Protein AF-A0A6H5LCC1-F1 (afdb_monomer)

Structure (mmCIF, N/CA/C/O backbone):
data_AF-A0A6H5LCC1-F1
#
_entry.id   AF-A0A6H5LCC1-F1
#
loop_
_atom_site.group_PDB
_atom_site.id
_atom_site.type_symbol
_atom_site.label_atom_id
_atom_site.label_alt_id
_atom_site.label_comp_id
_atom_site.label_asym_id
_atom_site.label_entity_id
_atom_site.label_seq_id
_atom_site.pdbx_PDB_ins_code
_atom_site.Cartn_x
_atom_site.Cartn_y
_atom_site.Cartn_z
_atom_site.occupancy
_atom_s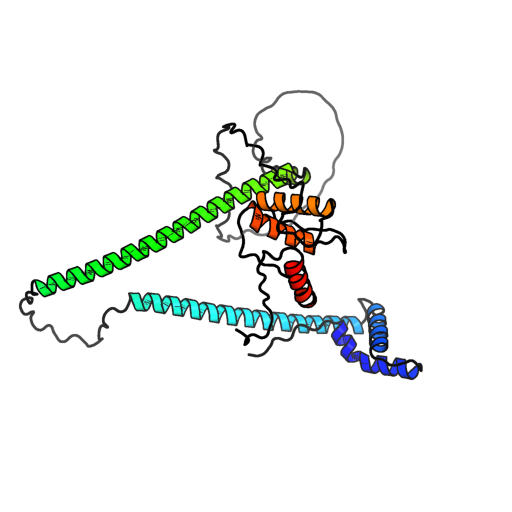ite.B_iso_or_equiv
_atom_site.auth_seq_id
_atom_site.auth_comp_id
_atom_site.auth_asym_id
_atom_site.auth_atom_id
_atom_site.pdbx_PDB_model_num
ATOM 1 N N . MET A 1 1 ? 16.052 -21.038 18.594 1.00 53.00 1 MET A N 1
ATOM 2 C CA . MET A 1 1 ? 16.291 -19.593 18.799 1.00 53.00 1 MET A CA 1
ATOM 3 C C . MET A 1 1 ? 15.289 -19.130 19.833 1.00 53.00 1 MET A C 1
ATOM 5 O O . MET A 1 1 ? 14.129 -19.493 19.691 1.00 53.00 1 MET A O 1
ATOM 9 N N . SER A 1 2 ? 15.725 -18.426 20.874 1.00 63.34 2 SER A N 1
ATOM 10 C CA . SER A 1 2 ? 14.824 -17.769 21.823 1.00 63.34 2 SER A CA 1
ATOM 11 C C . SER A 1 2 ? 14.068 -16.637 21.125 1.00 63.34 2 SER A C 1
ATOM 13 O O . SER A 1 2 ? 14.629 -15.931 20.288 1.00 63.34 2 SER A O 1
ATOM 15 N N . GLU A 1 3 ? 12.788 -16.495 21.452 1.00 79.56 3 GLU A N 1
ATOM 16 C CA . GLU A 1 3 ? 11.939 -15.403 20.983 1.00 79.56 3 GLU A CA 1
ATOM 17 C C . GLU A 1 3 ? 12.086 -14.220 21.948 1.00 79.56 3 GLU A C 1
ATOM 19 O O . GLU A 1 3 ? 11.904 -14.382 23.158 1.00 79.56 3 GLU A O 1
ATOM 24 N N . ILE A 1 4 ? 12.466 -13.049 21.426 1.00 84.94 4 ILE A N 1
ATOM 25 C CA . ILE A 1 4 ? 12.597 -11.825 22.227 1.00 84.94 4 ILE A CA 1
ATOM 26 C C . ILE A 1 4 ? 11.189 -11.375 22.614 1.00 84.94 4 ILE A C 1
ATOM 28 O O . ILE A 1 4 ? 10.334 -11.162 21.753 1.00 84.94 4 ILE A O 1
ATOM 32 N N . LYS A 1 5 ? 10.937 -11.237 23.916 1.00 88.00 5 LYS A N 1
ATOM 33 C CA . LYS A 1 5 ? 9.637 -10.785 24.424 1.00 88.00 5 LYS A CA 1
ATOM 34 C C . LYS A 1 5 ? 9.537 -9.271 24.270 1.00 88.00 5 LYS A C 1
ATOM 36 O O . LYS A 1 5 ? 10.445 -8.558 24.682 1.00 88.00 5 LYS A O 1
ATOM 41 N N . ALA A 1 6 ? 8.438 -8.792 23.691 1.00 89.06 6 ALA A N 1
ATOM 42 C CA . ALA A 1 6 ? 8.179 -7.362 23.554 1.00 89.06 6 ALA A CA 1
ATOM 43 C C . ALA A 1 6 ? 8.136 -6.665 24.927 1.00 89.06 6 ALA A C 1
ATOM 45 O O . ALA A 1 6 ? 7.650 -7.247 25.899 1.00 89.06 6 ALA A O 1
ATOM 46 N N . ALA A 1 7 ? 8.617 -5.421 24.984 1.00 91.06 7 ALA A N 1
ATOM 47 C CA . ALA A 1 7 ? 8.666 -4.638 26.216 1.00 91.06 7 ALA A CA 1
ATOM 48 C C . ALA A 1 7 ? 7.270 -4.388 26.818 1.00 91.06 7 ALA A C 1
ATOM 50 O O . ALA A 1 7 ? 6.314 -4.037 26.119 1.00 91.06 7 ALA A O 1
ATOM 51 N N . THR A 1 8 ? 7.175 -4.525 28.136 1.00 91.44 8 THR A N 1
ATOM 52 C CA . THR A 1 8 ? 5.939 -4.386 28.911 1.00 91.44 8 THR A CA 1
ATOM 53 C C . THR A 1 8 ? 5.671 -2.918 29.251 1.00 91.44 8 THR A C 1
ATOM 55 O O . THR A 1 8 ? 6.566 -2.196 29.686 1.00 91.44 8 THR A O 1
ATOM 58 N N . SER A 1 9 ? 4.429 -2.449 29.088 1.00 92.94 9 SER A N 1
ATOM 59 C CA . SER A 1 9 ? 4.056 -1.076 29.459 1.00 92.94 9 SER A CA 1
ATOM 60 C C . SER A 1 9 ? 3.777 -0.933 30.960 1.00 92.94 9 SER A C 1
ATOM 62 O O . SER A 1 9 ? 3.343 -1.882 31.614 1.00 92.94 9 SER A O 1
ATOM 64 N N . ALA A 1 10 ? 3.958 0.279 31.497 1.00 91.06 10 ALA A N 1
ATOM 65 C CA . ALA A 1 10 ? 3.740 0.592 32.914 1.00 91.06 10 ALA A CA 1
ATOM 66 C C . ALA A 1 10 ? 2.335 0.191 33.391 1.00 91.06 10 ALA A C 1
ATOM 68 O O . ALA A 1 10 ? 2.191 -0.522 34.381 1.00 91.06 10 ALA A O 1
ATOM 69 N N . TYR A 1 11 ? 1.305 0.534 32.609 1.00 91.62 11 TYR A N 1
ATOM 70 C CA . TYR A 1 11 ? -0.074 0.124 32.878 1.00 91.62 11 TYR A CA 1
ATOM 71 C C . TYR A 1 11 ? -0.257 -1.403 32.895 1.00 91.62 11 TYR A C 1
ATOM 73 O O . TYR A 1 11 ? -1.061 -1.911 33.668 1.00 91.62 11 TYR A O 1
ATOM 81 N N . HIS A 1 12 ? 0.482 -2.160 32.077 1.00 91.06 12 HIS A N 1
ATOM 82 C CA . HIS A 1 12 ? 0.374 -3.621 32.058 1.00 91.06 12 HIS A CA 1
ATOM 83 C C . HIS A 1 12 ? 1.060 -4.276 33.270 1.00 91.06 12 HIS A C 1
ATOM 85 O O . HIS A 1 12 ? 0.579 -5.292 33.771 1.00 91.06 12 HIS A O 1
ATOM 91 N N . LEU A 1 13 ? 2.129 -3.666 33.794 1.00 91.75 13 LEU A N 1
ATOM 92 C CA . LEU A 1 13 ? 2.731 -4.054 35.074 1.00 91.75 13 LEU A CA 1
ATOM 93 C C . LEU A 1 13 ? 1.798 -3.718 36.251 1.00 91.75 13 LEU A C 1
ATOM 95 O O . LEU A 1 13 ? 1.503 -4.600 37.056 1.00 91.75 13 LEU A O 1
ATOM 99 N N . TYR A 1 14 ? 1.261 -2.492 36.285 1.00 92.06 14 TYR A N 1
ATOM 100 C CA . TYR A 1 14 ? 0.263 -2.044 37.264 1.00 92.06 14 TYR A CA 1
ATOM 101 C C . TYR A 1 14 ? -0.962 -2.965 37.292 1.00 92.06 14 TYR A C 1
ATOM 103 O O . TYR A 1 14 ? -1.326 -3.481 38.344 1.00 92.06 14 TYR A O 1
ATOM 111 N N . MET A 1 15 ? -1.554 -3.239 36.122 1.00 92.19 15 MET A N 1
ATOM 112 C CA . MET A 1 15 ? -2.681 -4.159 35.953 1.00 92.19 15 MET A CA 1
ATOM 113 C C . MET A 1 15 ? -2.375 -5.522 36.576 1.00 92.19 15 MET A C 1
ATOM 115 O O . MET A 1 15 ? -3.167 -6.027 37.366 1.00 92.19 15 MET A O 1
ATOM 119 N N . LYS A 1 16 ? -1.214 -6.107 36.259 1.00 92.00 16 LYS A N 1
ATOM 120 C CA . LYS A 1 16 ? -0.825 -7.434 36.747 1.00 92.00 16 LYS A CA 1
ATOM 121 C C . LYS A 1 16 ? -0.659 -7.487 38.270 1.00 92.00 16 LYS A C 1
ATOM 123 O O . LYS A 1 16 ? -0.997 -8.507 38.863 1.00 92.00 16 LYS A O 1
ATOM 128 N N . GLU A 1 17 ? -0.146 -6.427 38.894 1.00 92.69 17 GLU A N 1
ATOM 129 C CA . GLU A 1 17 ? 0.024 -6.365 40.352 1.00 92.69 17 GLU A CA 1
ATOM 130 C C . GLU A 1 17 ? -1.307 -6.066 41.070 1.00 92.69 17 GLU A C 1
ATOM 132 O O . GLU A 1 17 ? -1.667 -6.746 42.029 1.00 92.69 17 GLU A O 1
ATOM 137 N N . LYS A 1 18 ? -2.083 -5.097 40.568 1.00 91.31 18 LYS A N 1
ATOM 138 C CA . LYS A 1 18 ? -3.290 -4.575 41.230 1.00 91.31 18 LYS A CA 1
ATOM 139 C C . LYS A 1 18 ? -4.591 -5.312 40.897 1.00 91.31 18 LYS A C 1
ATOM 141 O O . LYS A 1 18 ? -5.579 -5.107 41.596 1.00 91.31 18 LYS A O 1
ATOM 146 N N . HIS A 1 19 ? -4.635 -6.195 39.895 1.00 90.88 19 HIS A N 1
ATOM 147 C CA . HIS A 1 19 ? -5.868 -6.906 39.506 1.00 90.88 19 HIS A CA 1
ATOM 148 C C . HIS A 1 19 ? -6.519 -7.685 40.660 1.00 90.88 19 HIS A C 1
ATOM 150 O O . HIS A 1 19 ? -7.742 -7.676 40.785 1.00 90.88 19 HIS A O 1
ATOM 156 N N . ALA A 1 20 ? -5.739 -8.350 41.520 1.00 90.50 20 ALA A N 1
ATOM 157 C CA . ALA A 1 20 ? -6.289 -9.086 42.664 1.00 90.50 20 ALA A CA 1
ATOM 158 C C . ALA A 1 20 ? -6.903 -8.148 43.725 1.00 90.50 20 ALA A C 1
ATOM 160 O O . ALA A 1 20 ? -8.009 -8.396 44.202 1.00 90.50 20 ALA A O 1
ATOM 161 N N . GLU A 1 21 ? -6.215 -7.045 44.034 1.00 91.69 21 GLU A N 1
ATOM 162 C CA . GLU A 1 21 ? -6.662 -5.997 44.963 1.00 91.69 21 GLU A CA 1
ATOM 163 C C . GLU A 1 21 ? -7.949 -5.319 44.464 1.00 91.69 21 GLU A C 1
ATOM 165 O O . GLU A 1 21 ? -8.929 -5.197 45.200 1.00 91.69 21 GLU A O 1
ATOM 170 N N . VAL A 1 22 ? -7.978 -4.933 43.184 1.00 89.31 22 VAL A N 1
ATOM 171 C CA . VAL A 1 22 ? -9.146 -4.309 42.552 1.00 89.31 22 VAL A CA 1
ATOM 172 C C . VAL A 1 22 ? -10.327 -5.272 42.482 1.00 89.31 22 VAL A C 1
ATOM 174 O O . VAL A 1 22 ? -11.448 -4.871 42.794 1.00 89.31 22 VAL A O 1
ATOM 177 N N . LYS A 1 23 ? -10.096 -6.546 42.142 1.00 90.12 23 LYS A N 1
ATOM 178 C CA . LYS A 1 23 ? -11.165 -7.547 42.114 1.00 90.12 23 LYS A CA 1
ATOM 179 C C . LYS A 1 23 ? -11.821 -7.703 43.493 1.00 90.12 23 LYS A C 1
ATOM 181 O O . LYS A 1 23 ? -13.034 -7.538 43.597 1.00 90.12 23 LYS A O 1
ATOM 186 N N . ALA A 1 24 ? -11.031 -7.917 44.547 1.00 90.44 24 ALA A N 1
ATOM 187 C CA . ALA A 1 24 ? -11.550 -8.016 45.914 1.00 90.44 24 ALA A CA 1
ATOM 188 C C . ALA A 1 24 ? -12.270 -6.725 46.361 1.00 90.44 24 ALA A C 1
ATOM 190 O O . ALA A 1 24 ? -13.286 -6.779 47.053 1.00 90.44 24 ALA A O 1
ATOM 191 N N . SER A 1 25 ? -11.788 -5.557 45.917 1.00 89.69 25 SER A N 1
ATOM 192 C CA . SER A 1 25 ? -12.411 -4.251 46.174 1.00 89.69 25 SER A CA 1
ATOM 193 C C . SER A 1 25 ? -13.795 -4.086 45.523 1.00 89.69 25 SER A C 1
ATOM 195 O O . SER A 1 25 ? -14.622 -3.360 46.070 1.00 89.69 25 SER A O 1
ATOM 197 N N . LEU A 1 26 ? -14.068 -4.749 44.393 1.00 87.31 26 LEU A N 1
ATOM 198 C CA . LEU A 1 26 ? -15.385 -4.763 43.738 1.00 87.31 26 LEU A CA 1
ATOM 199 C C . LEU A 1 26 ? -16.321 -5.816 44.354 1.00 87.31 26 LEU A C 1
ATOM 201 O O . LEU A 1 26 ? -17.488 -5.517 44.612 1.00 87.31 26 LEU A O 1
ATOM 205 N N . GLU A 1 27 ? -15.804 -7.008 44.675 1.00 88.25 27 GLU A N 1
ATOM 206 C CA . GLU A 1 27 ? -16.561 -8.063 45.372 1.00 88.25 27 GLU A CA 1
ATOM 207 C C . GLU A 1 27 ? -17.061 -7.569 46.744 1.00 88.25 27 GLU A C 1
ATOM 209 O O . GLU A 1 27 ? -18.239 -7.719 47.069 1.00 88.25 27 GLU A O 1
ATOM 214 N N . ALA A 1 28 ? -16.215 -6.866 47.507 1.00 87.75 28 ALA A N 1
ATOM 215 C CA . ALA A 1 28 ? -16.581 -6.264 48.794 1.00 87.75 28 ALA A CA 1
ATOM 216 C C . ALA A 1 28 ? -17.616 -5.119 48.696 1.00 87.75 28 ALA A C 1
ATOM 218 O O . ALA A 1 28 ? -18.272 -4.804 49.687 1.00 87.75 28 ALA A O 1
ATOM 219 N N . LYS A 1 29 ? -17.791 -4.505 47.515 1.00 86.56 29 LYS A N 1
ATOM 220 C CA . LYS A 1 29 ? -18.842 -3.505 47.236 1.00 86.56 29 LYS A CA 1
ATOM 221 C C . LYS A 1 29 ? -20.168 -4.142 46.788 1.00 86.56 29 LYS A C 1
ATOM 223 O O . LYS A 1 29 ? -21.110 -3.415 46.485 1.00 86.56 29 LYS A O 1
ATOM 228 N N . GLY A 1 30 ? -20.249 -5.475 46.702 1.00 80.00 30 GLY A N 1
ATOM 229 C CA . GLY A 1 30 ? -21.421 -6.188 46.182 1.00 80.00 30 GLY A CA 1
ATOM 230 C C . GLY A 1 30 ? -21.630 -6.023 44.671 1.00 80.00 30 GLY A C 1
ATOM 231 O O . GLY A 1 30 ? -22.741 -6.221 44.184 1.00 80.00 30 GLY A O 1
ATOM 232 N N . GLN A 1 31 ? -20.589 -5.633 43.929 1.00 78.50 31 GLN A N 1
ATOM 233 C CA . GLN A 1 31 ? -20.646 -5.433 42.480 1.00 78.50 31 GLN A CA 1
ATOM 234 C C . GLN A 1 31 ? -20.219 -6.700 41.724 1.00 78.50 31 GLN A C 1
ATOM 236 O O . GLN A 1 31 ? -19.496 -7.550 42.246 1.00 78.50 31 GLN A O 1
ATOM 241 N N . THR A 1 32 ? -20.648 -6.828 40.466 1.00 71.44 32 THR A N 1
ATOM 242 C CA . THR A 1 32 ? -20.230 -7.920 39.580 1.00 71.44 32 THR A CA 1
ATOM 243 C C . THR A 1 32 ? -18.743 -7.814 39.264 1.00 71.44 32 THR A C 1
ATOM 245 O O . THR A 1 32 ? -18.323 -6.981 38.469 1.00 71.44 32 THR A O 1
ATOM 248 N N . ALA A 1 33 ? -17.936 -8.693 39.853 1.00 74.62 33 ALA A N 1
ATOM 249 C CA . ALA A 1 33 ? -16.496 -8.759 39.615 1.00 74.62 33 ALA A CA 1
ATOM 250 C C . ALA A 1 33 ? -16.136 -9.490 38.304 1.00 74.62 33 ALA A C 1
ATOM 252 O O . ALA A 1 33 ? -15.262 -10.362 38.281 1.00 74.62 33 ALA A O 1
ATOM 253 N N . ASP A 1 34 ? -16.834 -9.143 37.217 1.00 84.50 34 ASP A N 1
ATOM 254 C CA . ASP A 1 34 ? -16.473 -9.576 35.869 1.00 84.50 34 ASP A CA 1
ATOM 255 C C . ASP A 1 34 ? -15.154 -8.926 35.425 1.00 84.50 34 ASP A C 1
ATOM 257 O O . ASP A 1 34 ? -14.793 -7.822 35.844 1.00 84.50 34 ASP A O 1
ATOM 261 N N . PHE A 1 35 ? -14.438 -9.606 34.531 1.00 82.00 35 PHE A N 1
ATOM 262 C CA . PHE A 1 35 ? -13.177 -9.127 33.979 1.00 82.00 35 PHE A CA 1
ATOM 263 C C . PHE A 1 35 ? -13.314 -7.749 33.307 1.00 82.00 35 PHE A C 1
ATOM 265 O O . PHE A 1 35 ? -12.417 -6.916 33.443 1.00 82.00 35 PHE A O 1
ATOM 272 N N . GLY A 1 36 ? -14.440 -7.467 32.638 1.00 85.19 36 GLY A N 1
ATOM 273 C CA . GLY A 1 36 ? -14.699 -6.164 32.025 1.00 85.19 36 GLY A CA 1
ATOM 274 C C . GLY A 1 36 ? -14.772 -5.014 33.035 1.00 85.19 36 GLY A C 1
ATOM 275 O O . GLY A 1 36 ? -14.293 -3.917 32.747 1.00 85.19 36 GLY A O 1
ATOM 276 N N . ASP A 1 37 ? -15.304 -5.264 34.232 1.00 86.00 37 ASP A N 1
ATOM 277 C CA . ASP A 1 37 ? -15.472 -4.246 35.273 1.00 86.00 37 ASP A CA 1
ATOM 278 C C . ASP A 1 37 ? -14.199 -4.058 36.107 1.00 86.00 37 ASP A C 1
ATOM 280 O O . ASP A 1 37 ? -13.788 -2.919 36.339 1.00 86.00 37 ASP A O 1
ATOM 284 N N . VAL A 1 38 ? -13.487 -5.147 36.431 1.00 89.12 38 VAL A N 1
ATOM 285 C CA . VAL A 1 38 ? -12.141 -5.092 37.040 1.00 89.12 38 VAL A CA 1
ATOM 286 C C . VAL A 1 38 ? -11.179 -4.278 36.165 1.00 89.12 38 VAL A C 1
ATOM 288 O O . VAL A 1 38 ? -10.456 -3.415 36.664 1.00 89.12 38 VAL A O 1
ATOM 291 N N . MET A 1 39 ? -11.200 -4.495 34.846 1.00 88.31 39 MET A N 1
ATOM 292 C CA . MET A 1 39 ? -10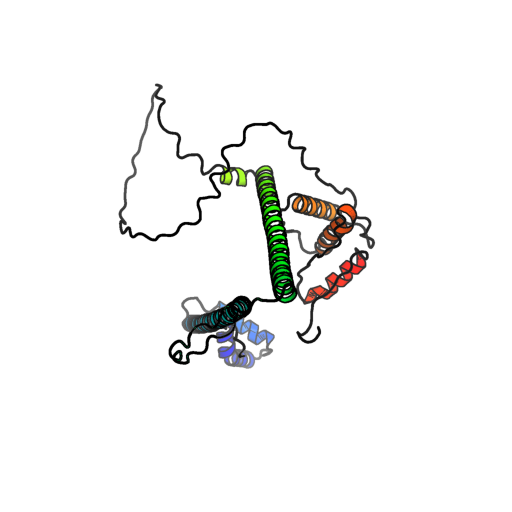.366 -3.755 33.890 1.00 88.31 39 MET A CA 1
ATOM 293 C C . MET A 1 39 ? -10.764 -2.279 33.741 1.00 88.31 39 MET A C 1
ATOM 295 O O . MET A 1 39 ? -9.906 -1.436 33.466 1.00 88.31 39 MET A O 1
ATOM 299 N N . ARG A 1 40 ? -12.046 -1.948 33.937 1.00 90.06 40 ARG A N 1
ATOM 300 C CA . ARG A 1 40 ? -12.562 -0.570 33.900 1.00 90.06 40 ARG A CA 1
ATOM 301 C C . ARG A 1 40 ? -12.104 0.223 35.126 1.00 90.06 40 ARG A C 1
ATOM 303 O O . ARG A 1 40 ? -11.569 1.318 34.972 1.00 90.06 40 ARG A O 1
ATOM 310 N N . GLU A 1 41 ? -12.240 -0.370 36.310 1.00 89.81 41 GLU A N 1
ATOM 311 C CA . GLU A 1 41 ? -11.789 0.176 37.598 1.00 89.81 41 GLU A CA 1
ATOM 312 C C . GLU A 1 41 ? -10.257 0.355 37.623 1.00 89.81 41 GLU A C 1
ATOM 314 O O . GLU A 1 41 ? -9.771 1.436 37.956 1.00 89.81 41 GLU A O 1
ATOM 319 N N . LEU A 1 42 ? -9.482 -0.639 37.156 1.00 91.88 42 LEU A N 1
ATOM 320 C CA . LEU A 1 42 ? -8.024 -0.517 36.964 1.00 91.88 42 LEU A CA 1
ATOM 321 C C . LEU A 1 42 ? -7.643 0.655 36.042 1.00 91.88 42 LEU A C 1
ATOM 323 O O . LEU A 1 42 ? -6.672 1.363 36.311 1.00 91.88 42 LEU A O 1
ATOM 327 N N . SER A 1 43 ? -8.399 0.876 34.961 1.00 90.75 43 SER A N 1
ATOM 328 C CA . SER A 1 43 ? -8.151 1.985 34.033 1.00 90.75 43 SER A CA 1
ATOM 329 C C . SER A 1 43 ? -8.532 3.353 34.610 1.00 90.75 43 SER A C 1
ATOM 331 O O . SER A 1 43 ? -7.961 4.354 34.177 1.00 90.75 43 SER A O 1
ATOM 333 N N . SER A 1 44 ? -9.465 3.415 35.567 1.00 91.12 44 SER A N 1
ATOM 334 C CA . SER A 1 44 ? -9.786 4.651 36.293 1.00 91.12 44 SER A CA 1
ATOM 335 C C . SER A 1 44 ? -8.672 4.993 37.280 1.00 91.12 44 SER A C 1
ATOM 337 O O . SER A 1 44 ? -8.025 6.029 37.134 1.00 91.12 44 SER A O 1
ATOM 339 N N . ARG A 1 45 ? -8.315 4.048 38.163 1.00 90.69 45 ARG A N 1
ATOM 340 C CA . ARG A 1 45 ? -7.242 4.228 39.155 1.00 90.69 45 ARG A CA 1
ATOM 341 C C . ARG A 1 45 ? -5.897 4.597 38.505 1.00 90.69 45 ARG A C 1
ATOM 343 O O . ARG A 1 45 ? -5.202 5.476 38.999 1.00 90.69 45 ARG A O 1
ATOM 350 N N . TRP A 1 46 ? -5.557 4.028 37.342 1.00 91.81 46 TRP A N 1
ATOM 351 C CA . TRP A 1 46 ? -4.349 4.416 36.586 1.00 91.81 46 TRP A CA 1
ATOM 352 C C . TRP A 1 46 ? -4.383 5.838 35.983 1.00 91.81 46 TRP A C 1
ATOM 354 O O . TRP A 1 46 ? -3.333 6.409 35.693 1.00 91.81 46 TRP A O 1
ATOM 364 N N . LYS A 1 47 ? -5.566 6.429 35.771 1.00 89.81 47 LYS A N 1
ATOM 365 C CA . LYS A 1 47 ? -5.711 7.834 35.337 1.00 89.81 47 LYS A CA 1
ATOM 366 C C . LYS A 1 47 ? -5.730 8.806 36.513 1.00 89.81 47 LYS A C 1
ATOM 368 O O . LYS A 1 47 ? -5.296 9.940 36.350 1.00 89.81 47 LYS A O 1
ATOM 373 N N . GLU A 1 48 ? -6.243 8.364 37.657 1.00 89.69 48 GLU A N 1
ATOM 374 C CA . GLU A 1 48 ? -6.272 9.117 38.916 1.00 89.69 48 GLU A CA 1
ATOM 375 C C . GLU A 1 48 ? -4.869 9.244 39.537 1.00 89.69 48 GLU A C 1
ATOM 377 O O . GLU A 1 48 ? -4.552 10.271 40.133 1.00 89.69 48 GLU A O 1
ATOM 382 N N . LEU A 1 49 ? -4.004 8.244 39.327 1.00 87.25 49 LEU A N 1
ATOM 383 C CA . LEU A 1 49 ? -2.573 8.300 39.636 1.00 87.25 49 LEU A CA 1
ATOM 384 C C . LEU A 1 49 ? -1.866 9.404 38.821 1.00 87.25 49 LEU A C 1
ATOM 386 O O . LEU A 1 49 ? -1.615 9.254 37.619 1.00 87.25 49 LEU A O 1
ATOM 390 N N . GLY A 1 50 ? -1.521 10.511 39.487 1.00 80.69 50 GLY A N 1
ATOM 391 C CA . GLY A 1 50 ? -0.772 11.634 38.910 1.00 80.69 50 GLY A CA 1
ATOM 392 C C . GLY A 1 50 ? 0.675 11.281 38.542 1.00 80.69 50 GLY A C 1
ATOM 393 O O . GLY A 1 50 ? 1.194 10.252 38.967 1.00 80.69 50 GLY A O 1
ATOM 394 N N . SER A 1 51 ? 1.342 12.139 37.759 1.00 75.75 51 SER A N 1
ATOM 395 C CA . SER A 1 51 ? 2.744 11.952 37.322 1.00 75.75 51 SER A CA 1
ATOM 396 C C . SER A 1 51 ? 3.720 11.729 38.476 1.00 75.75 51 SER A C 1
ATOM 398 O O . SER A 1 51 ? 4.675 10.969 38.339 1.00 75.75 51 SER A O 1
ATOM 400 N N . ASP A 1 52 ? 3.445 12.376 39.605 1.00 80.00 52 ASP A N 1
ATOM 401 C CA . ASP A 1 52 ? 4.348 12.473 40.748 1.00 80.00 52 ASP A CA 1
ATOM 402 C C . ASP A 1 52 ? 4.014 11.417 41.824 1.00 80.00 52 ASP A C 1
ATOM 404 O O . ASP A 1 52 ? 4.614 11.401 42.899 1.00 80.00 52 ASP A O 1
ATOM 408 N N . ASP A 1 53 ? 3.043 10.535 41.552 1.00 88.81 53 ASP A N 1
ATOM 409 C CA . ASP A 1 53 ? 2.614 9.484 42.472 1.00 88.81 53 ASP A CA 1
ATOM 410 C C . ASP A 1 53 ? 3.634 8.334 42.534 1.00 88.81 53 ASP A C 1
ATOM 412 O O . ASP A 1 53 ? 4.096 7.820 41.511 1.00 88.81 53 ASP A O 1
ATOM 416 N N . ALA A 1 54 ? 3.963 7.891 43.749 1.00 86.94 54 ALA A N 1
ATOM 417 C CA . ALA A 1 54 ? 4.963 6.858 43.996 1.00 86.94 54 ALA A CA 1
ATOM 418 C C . ALA A 1 54 ? 4.639 5.506 43.330 1.00 86.94 54 ALA A C 1
ATOM 420 O O . ALA A 1 54 ? 5.555 4.846 42.827 1.00 86.94 54 ALA A O 1
ATOM 421 N N . ASP A 1 55 ? 3.365 5.098 43.279 1.00 85.00 55 ASP A N 1
ATOM 422 C CA . ASP A 1 55 ? 2.960 3.855 42.611 1.00 85.00 55 ASP A CA 1
ATOM 423 C C . ASP A 1 55 ? 3.143 4.010 41.092 1.00 85.00 55 ASP A C 1
ATOM 425 O O . ASP A 1 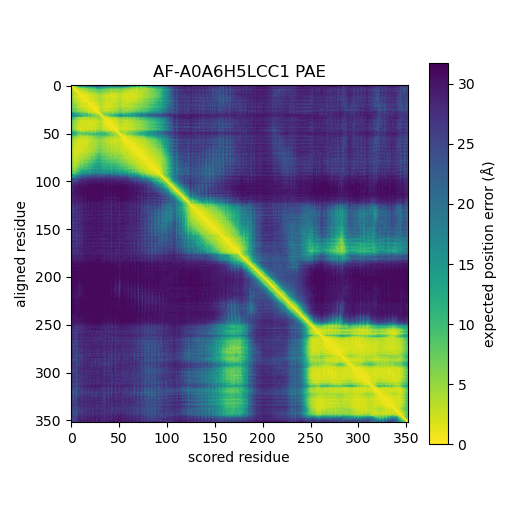55 ? 3.686 3.124 40.426 1.00 85.00 55 ASP A O 1
ATOM 429 N N . ARG A 1 56 ? 2.795 5.175 40.530 1.00 88.00 56 ARG A N 1
ATOM 430 C CA . ARG A 1 56 ? 2.982 5.452 39.099 1.00 88.00 56 ARG A CA 1
ATOM 431 C C . ARG A 1 56 ? 4.457 5.470 38.700 1.00 88.00 56 ARG A C 1
ATOM 433 O O . ARG A 1 56 ? 4.835 4.773 37.756 1.00 88.00 56 ARG A O 1
ATOM 440 N N . VAL A 1 57 ? 5.289 6.209 39.436 1.00 91.62 57 VAL A N 1
ATOM 441 C CA . VAL A 1 57 ? 6.739 6.318 39.196 1.00 91.62 57 VAL A CA 1
ATOM 442 C C . VAL A 1 57 ? 7.412 4.943 39.273 1.00 91.62 57 VAL A C 1
ATOM 444 O O . VAL A 1 57 ? 8.238 4.618 38.417 1.00 91.62 57 VAL A O 1
ATOM 447 N N . LYS A 1 58 ? 7.009 4.083 40.221 1.00 93.25 58 LYS A N 1
ATOM 448 C CA . LYS A 1 58 ? 7.452 2.679 40.300 1.00 93.25 58 LYS A CA 1
ATOM 449 C C . LYS A 1 58 ? 7.170 1.919 38.996 1.00 93.25 58 LYS A C 1
ATOM 451 O O . LYS A 1 58 ? 8.085 1.313 38.436 1.00 93.25 58 LYS A O 1
ATOM 456 N N . PHE A 1 59 ? 5.933 1.936 38.493 1.00 92.62 59 PHE A N 1
ATOM 457 C CA . PHE A 1 59 ? 5.581 1.176 37.284 1.00 92.62 59 PHE A CA 1
ATOM 458 C C . PHE A 1 59 ? 6.144 1.786 35.993 1.00 92.62 59 PHE A C 1
ATOM 460 O O . PHE A 1 59 ? 6.482 1.041 35.071 1.00 92.62 59 PHE A O 1
ATOM 467 N N . GLU A 1 60 ? 6.296 3.111 35.914 1.00 91.31 60 GLU A N 1
ATOM 468 C CA . GLU A 1 60 ? 6.958 3.772 34.783 1.00 91.31 60 GLU A CA 1
ATOM 469 C C . GLU A 1 60 ? 8.472 3.492 34.754 1.00 91.31 60 GLU A C 1
ATOM 471 O O . GLU A 1 60 ? 9.009 3.238 33.671 1.00 91.31 60 GLU A O 1
ATOM 476 N N . SER A 1 61 ? 9.128 3.405 35.921 1.00 93.12 61 SER A N 1
ATOM 477 C CA . SER A 1 61 ? 10.525 2.964 36.065 1.00 93.12 61 SER A CA 1
ATOM 478 C C . SER A 1 61 ? 10.724 1.510 35.617 1.00 93.12 61 SER A C 1
ATOM 480 O O . SER A 1 61 ? 11.512 1.245 34.709 1.00 93.12 61 SER A O 1
ATOM 482 N N . LEU A 1 62 ? 9.932 0.565 36.143 1.00 91.94 62 LEU A N 1
ATOM 483 C CA . LEU A 1 62 ? 10.002 -0.852 35.744 1.00 91.94 62 LEU A CA 1
ATOM 484 C C . LEU A 1 62 ? 9.744 -1.048 34.237 1.00 91.94 62 LEU A C 1
ATOM 486 O O . LEU A 1 62 ? 10.378 -1.878 33.585 1.00 91.94 62 LEU A O 1
ATOM 490 N N . ALA A 1 63 ? 8.849 -0.250 33.646 1.00 92.75 63 ALA A N 1
ATOM 491 C CA . ALA A 1 63 ? 8.615 -0.258 32.203 1.00 92.75 63 ALA A CA 1
ATOM 492 C C . ALA A 1 63 ? 9.741 0.410 31.394 1.00 92.75 63 ALA A C 1
ATOM 494 O O . ALA A 1 63 ? 9.835 0.185 30.187 1.00 92.75 63 ALA A O 1
ATOM 495 N N . ALA A 1 64 ? 10.572 1.267 31.993 1.00 92.06 64 ALA A N 1
ATOM 496 C CA . ALA A 1 64 ? 11.792 1.784 31.371 1.00 92.06 64 ALA A CA 1
ATOM 497 C C . ALA A 1 64 ? 12.922 0.740 31.414 1.00 92.06 64 ALA A C 1
ATOM 499 O O . ALA A 1 64 ? 13.595 0.537 30.405 1.00 92.06 64 ALA A O 1
ATOM 500 N N . GLU A 1 65 ? 13.067 0.005 32.522 1.00 92.75 65 GLU A N 1
ATOM 501 C CA . GLU A 1 65 ? 14.001 -1.124 32.634 1.00 92.75 65 GLU A CA 1
ATOM 502 C C . GLU A 1 65 ? 13.685 -2.240 31.623 1.00 92.75 65 GLU A C 1
ATOM 504 O O . GLU A 1 65 ? 14.584 -2.716 30.926 1.00 92.75 65 GLU A O 1
ATOM 509 N N . ASP A 1 66 ? 12.409 -2.621 31.475 1.00 90.94 66 ASP A N 1
ATOM 510 C CA . ASP A 1 66 ? 11.999 -3.666 30.525 1.00 90.94 66 ASP A CA 1
ATOM 511 C C . ASP A 1 66 ? 12.166 -3.223 29.054 1.00 90.94 66 ASP A C 1
ATOM 513 O O . ASP A 1 66 ? 12.525 -4.037 28.199 1.00 90.94 66 ASP A O 1
ATOM 517 N N . ARG A 1 67 ? 12.015 -1.919 28.763 1.00 91.38 67 ARG A N 1
ATOM 518 C CA . ARG A 1 67 ? 12.377 -1.319 27.461 1.00 91.38 67 ARG A CA 1
ATOM 519 C C . ARG A 1 67 ? 13.884 -1.364 27.210 1.00 91.38 67 ARG A C 1
ATOM 521 O O . ARG A 1 67 ? 14.297 -1.870 26.173 1.00 91.38 67 ARG A O 1
ATOM 528 N N . ALA A 1 68 ? 14.706 -0.940 28.170 1.00 92.12 68 ALA A N 1
ATOM 529 C CA . ALA A 1 68 ? 16.166 -0.991 28.053 1.00 92.12 68 ALA A CA 1
ATOM 530 C C . ALA A 1 68 ? 16.700 -2.433 27.923 1.00 92.12 68 ALA A C 1
ATOM 532 O O . ALA A 1 68 ? 17.707 -2.675 27.252 1.00 92.12 68 ALA A O 1
ATOM 533 N N . ARG A 1 69 ? 16.016 -3.416 28.525 1.00 93.75 69 ARG A N 1
ATOM 534 C CA . ARG A 1 69 ? 16.253 -4.841 28.266 1.00 93.75 69 ARG A CA 1
ATOM 535 C C . ARG A 1 69 ? 15.898 -5.218 26.826 1.00 93.75 69 ARG A C 1
ATOM 537 O O . ARG A 1 69 ? 16.724 -5.841 26.166 1.00 93.75 69 ARG A O 1
ATOM 544 N N . PHE A 1 70 ? 14.716 -4.844 26.338 1.00 92.50 70 PHE A N 1
ATOM 545 C CA . PHE A 1 70 ? 14.258 -5.193 24.990 1.00 92.50 70 PHE A CA 1
ATOM 546 C C . PHE A 1 70 ? 15.167 -4.598 23.907 1.00 92.50 70 PHE A C 1
ATOM 548 O O . PHE A 1 70 ? 15.571 -5.302 22.986 1.00 92.50 70 PHE A O 1
ATOM 555 N N . GLU A 1 71 ? 15.561 -3.333 24.056 1.00 89.75 71 GLU A N 1
ATOM 556 C CA . GLU A 1 71 ? 16.501 -2.653 23.159 1.00 89.75 71 GLU A CA 1
ATOM 557 C C . GLU A 1 71 ? 17.871 -3.348 23.139 1.00 89.75 71 GLU A C 1
ATOM 559 O O . GLU A 1 71 ? 18.429 -3.575 22.065 1.00 89.75 71 GLU A O 1
ATOM 564 N N . ARG A 1 72 ? 18.388 -3.768 24.305 1.00 90.62 72 ARG A N 1
ATOM 565 C CA . ARG A 1 72 ? 19.644 -4.530 24.404 1.00 90.62 72 ARG A CA 1
ATOM 566 C C . ARG A 1 72 ? 19.537 -5.913 23.753 1.00 90.62 72 ARG A C 1
ATOM 568 O O . ARG A 1 72 ? 20.453 -6.311 23.037 1.00 90.62 72 ARG A O 1
ATOM 575 N N . GLU A 1 73 ? 18.446 -6.641 23.997 1.00 91.44 73 GLU A N 1
ATOM 576 C CA . GLU A 1 73 ? 18.199 -7.963 23.404 1.00 91.44 73 GLU A CA 1
ATOM 577 C C . GLU A 1 73 ? 18.026 -7.871 21.874 1.00 91.44 73 GLU A C 1
ATOM 579 O O . GLU A 1 73 ? 18.610 -8.682 21.153 1.00 91.44 73 GLU A O 1
ATOM 584 N N . SER A 1 74 ? 17.314 -6.854 21.362 1.00 87.06 74 SER A N 1
ATOM 585 C CA . SER A 1 74 ? 17.177 -6.609 19.917 1.00 87.06 74 SER A CA 1
ATOM 586 C C . SER A 1 74 ? 18.512 -6.236 19.283 1.00 87.06 74 SER A C 1
ATOM 588 O O . SER A 1 74 ? 18.947 -6.918 18.363 1.00 87.06 74 SER A O 1
ATOM 590 N N . ALA A 1 75 ? 19.221 -5.230 19.809 1.00 89.19 75 ALA A N 1
ATOM 591 C CA . ALA A 1 75 ? 20.484 -4.766 19.231 1.00 89.19 75 ALA A CA 1
ATOM 592 C C . ALA A 1 75 ? 21.558 -5.869 19.187 1.00 89.19 75 ALA A C 1
ATOM 594 O O . ALA A 1 75 ? 22.296 -5.980 18.206 1.00 89.19 75 ALA A O 1
ATOM 595 N N . ALA A 1 76 ? 21.618 -6.731 20.210 1.00 91.00 76 ALA A N 1
ATOM 596 C CA . ALA A 1 76 ? 22.482 -7.910 20.199 1.00 91.00 76 ALA A CA 1
ATOM 597 C C . ALA A 1 76 ? 22.079 -8.922 19.109 1.00 91.00 76 ALA A C 1
ATOM 599 O O . ALA A 1 76 ? 22.945 -9.521 18.469 1.00 91.00 76 ALA A O 1
ATOM 600 N N . LYS A 1 77 ? 20.775 -9.098 18.859 1.00 86.00 77 LYS A N 1
ATOM 601 C CA . LYS A 1 77 ? 20.270 -10.020 17.836 1.00 86.00 77 LYS A CA 1
ATOM 602 C C . LYS A 1 77 ? 20.416 -9.479 16.415 1.00 86.00 77 LYS A C 1
ATOM 604 O O . LYS A 1 77 ? 20.749 -10.244 15.511 1.00 86.00 77 LYS A O 1
ATOM 609 N N . ASP A 1 78 ? 20.238 -8.178 16.224 1.00 86.00 78 ASP A N 1
ATOM 610 C CA . ASP A 1 78 ? 20.494 -7.487 14.961 1.00 86.00 78 ASP A CA 1
ATOM 611 C C . ASP A 1 78 ? 21.989 -7.539 14.604 1.00 86.00 78 ASP A C 1
ATOM 613 O O . ASP A 1 78 ? 22.336 -7.787 13.447 1.00 86.00 78 ASP A O 1
ATOM 617 N N . LEU A 1 79 ? 22.880 -7.422 15.600 1.00 89.94 79 LEU A N 1
ATOM 618 C CA . LEU A 1 79 ? 24.319 -7.646 15.432 1.00 89.94 79 LEU A CA 1
ATOM 619 C C . LEU A 1 79 ? 24.632 -9.101 15.042 1.00 89.94 79 LEU A C 1
ATOM 621 O O . LEU A 1 79 ? 25.317 -9.315 14.045 1.00 89.94 79 LEU A O 1
ATOM 625 N N . GLU A 1 80 ? 24.084 -10.099 15.747 1.00 90.00 80 GLU A N 1
ATOM 626 C CA . GLU A 1 80 ? 24.249 -11.526 15.408 1.00 90.00 80 GLU A CA 1
ATOM 627 C C . GLU A 1 80 ? 23.790 -11.825 13.965 1.00 90.00 80 GLU A C 1
ATOM 629 O O . GLU A 1 80 ? 24.468 -12.524 13.208 1.00 90.00 80 GLU A O 1
ATOM 634 N N . VAL A 1 81 ? 22.658 -11.252 13.541 1.00 86.88 81 VAL A N 1
ATOM 635 C CA . VAL A 1 81 ? 22.140 -11.386 12.171 1.00 86.88 81 VAL A CA 1
ATOM 636 C C . VAL A 1 81 ? 23.039 -10.670 11.157 1.00 86.88 81 VAL A C 1
ATOM 638 O O . VAL A 1 81 ? 23.279 -11.213 10.074 1.00 86.88 81 VAL A O 1
ATOM 641 N N . ALA A 1 82 ? 23.565 -9.487 11.479 1.00 86.50 82 ALA A N 1
ATOM 642 C CA . ALA A 1 82 ? 24.501 -8.760 10.624 1.00 86.50 82 ALA A CA 1
ATOM 643 C C . ALA A 1 82 ? 25.835 -9.510 10.464 1.00 86.50 82 ALA A C 1
ATOM 645 O O . ALA A 1 82 ? 26.352 -9.607 9.347 1.00 86.50 82 ALA A O 1
ATOM 646 N N . GLU A 1 83 ? 26.362 -10.105 11.535 1.00 89.50 83 GLU A N 1
ATOM 647 C CA . GLU A 1 83 ? 27.560 -10.948 11.507 1.00 89.50 83 GLU A CA 1
ATOM 648 C C . GLU A 1 83 ? 27.325 -12.244 10.727 1.00 89.50 83 GLU A C 1
ATOM 650 O O . GLU A 1 83 ? 28.116 -12.568 9.843 1.00 89.50 83 GLU A O 1
ATOM 655 N N . ALA A 1 84 ? 26.200 -12.934 10.937 1.00 87.56 84 ALA A N 1
ATOM 656 C CA . ALA A 1 84 ? 25.836 -14.121 10.161 1.00 87.56 84 ALA A CA 1
ATOM 657 C C . ALA A 1 84 ? 25.643 -13.809 8.662 1.00 87.56 84 ALA A C 1
ATOM 659 O O . ALA A 1 84 ? 26.011 -14.612 7.799 1.00 87.56 84 ALA A O 1
ATOM 660 N N . GLN A 1 85 ? 25.107 -12.631 8.320 1.00 82.62 85 GLN A N 1
ATOM 661 C CA . GLN A 1 85 ? 25.069 -12.152 6.935 1.00 82.62 85 GLN A CA 1
ATOM 662 C C . GLN A 1 85 ? 26.465 -11.819 6.398 1.00 82.62 85 GLN A C 1
ATOM 664 O O . GLN A 1 85 ? 26.756 -12.142 5.247 1.00 82.62 85 GLN A O 1
ATOM 669 N N . ARG A 1 86 ? 27.331 -11.186 7.197 1.00 85.19 86 ARG A N 1
ATOM 670 C CA . ARG A 1 86 ? 28.710 -10.853 6.810 1.00 85.19 86 ARG A CA 1
ATOM 671 C C . ARG A 1 86 ? 29.541 -12.113 6.578 1.00 85.19 86 ARG A C 1
ATOM 673 O O . ARG A 1 86 ? 30.236 -12.175 5.570 1.00 85.19 86 ARG A O 1
ATOM 680 N N . ALA A 1 87 ? 29.401 -13.125 7.431 1.00 85.00 87 ALA A N 1
ATOM 681 C CA . ALA A 1 87 ? 30.014 -14.438 7.267 1.00 85.00 87 ALA A CA 1
ATOM 682 C C . ALA A 1 87 ? 29.570 -15.101 5.953 1.00 85.00 87 ALA A C 1
ATOM 684 O O . ALA A 1 87 ? 30.417 -15.464 5.148 1.00 85.00 87 ALA A O 1
ATOM 685 N N . LYS A 1 88 ? 28.262 -15.145 5.659 1.00 83.69 88 LYS A N 1
ATOM 686 C CA . LYS A 1 88 ? 27.741 -15.691 4.387 1.00 83.69 88 LYS A CA 1
ATOM 687 C C . LYS A 1 88 ? 28.160 -14.891 3.147 1.00 83.69 88 LYS A C 1
ATOM 689 O O . LYS A 1 88 ? 28.312 -15.459 2.068 1.00 83.69 88 LYS A O 1
ATOM 694 N N . ARG A 1 89 ? 28.355 -13.571 3.266 1.00 78.19 89 ARG A N 1
ATOM 695 C CA . ARG A 1 89 ? 28.931 -12.746 2.186 1.00 78.19 89 ARG A CA 1
ATOM 696 C C . ARG A 1 89 ? 30.408 -13.086 1.977 1.00 78.19 89 ARG A C 1
ATOM 698 O O . ARG A 1 89 ? 30.789 -13.344 0.840 1.00 78.19 89 ARG A O 1
ATOM 705 N N . ALA A 1 90 ? 31.186 -13.186 3.055 1.00 78.88 90 ALA A N 1
ATOM 706 C CA . ALA A 1 90 ? 32.596 -13.569 3.020 1.00 78.88 90 ALA A CA 1
ATOM 707 C C . ALA A 1 90 ? 32.812 -15.007 2.511 1.00 78.88 90 ALA A C 1
ATOM 709 O O . ALA A 1 90 ? 33.738 -15.231 1.746 1.00 78.88 90 ALA A O 1
ATOM 710 N N . GLU A 1 91 ? 31.937 -15.955 2.856 1.00 75.19 91 GLU A N 1
ATOM 711 C CA . GLU A 1 91 ? 31.913 -17.332 2.336 1.00 75.19 91 GLU A CA 1
ATOM 712 C C . GLU A 1 91 ? 31.607 -17.362 0.829 1.00 75.19 91 GLU A C 1
ATOM 714 O O . GLU A 1 91 ? 32.269 -18.041 0.047 1.00 75.19 91 GLU A O 1
ATOM 719 N N . ARG A 1 92 ? 30.633 -16.567 0.372 1.00 71.25 92 ARG A N 1
ATOM 720 C CA . ARG A 1 92 ? 30.345 -16.425 -1.061 1.00 71.25 92 ARG A CA 1
ATOM 721 C C . ARG A 1 92 ? 31.516 -15.775 -1.808 1.00 71.25 92 ARG A C 1
ATOM 723 O O . ARG A 1 92 ? 31.840 -16.183 -2.921 1.00 71.25 92 ARG A O 1
ATOM 730 N N . GLU A 1 93 ? 32.163 -14.783 -1.207 1.00 69.00 93 GLU A N 1
ATOM 731 C CA . GLU A 1 93 ? 33.348 -14.121 -1.759 1.00 69.00 93 GLU A CA 1
ATOM 732 C C . GLU A 1 93 ? 34.571 -15.056 -1.759 1.00 69.00 93 GLU A C 1
ATOM 734 O O . GLU A 1 93 ? 35.274 -15.121 -2.774 1.00 69.00 93 GLU A O 1
ATOM 739 N N 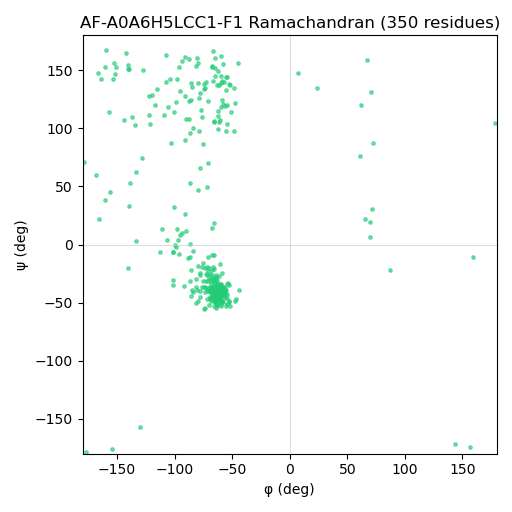. SER A 1 94 ? 34.771 -15.871 -0.715 1.00 65.12 94 SER A N 1
ATOM 740 C CA . SER A 1 94 ? 35.815 -16.900 -0.670 1.00 65.12 94 SER A CA 1
ATOM 741 C C . SER A 1 94 ? 35.570 -17.969 -1.730 1.00 65.12 94 SER A C 1
ATOM 743 O O . SER A 1 94 ? 36.469 -18.233 -2.515 1.00 65.12 94 SER A O 1
ATOM 745 N N . LEU A 1 95 ? 34.347 -18.479 -1.897 1.00 60.12 95 LEU A N 1
ATOM 746 C CA . LEU A 1 95 ? 34.011 -19.413 -2.982 1.00 60.12 95 LEU A CA 1
ATOM 747 C C . LEU A 1 95 ? 34.300 -18.823 -4.379 1.00 60.12 95 LEU A C 1
ATOM 749 O O . LEU A 1 95 ? 34.851 -19.510 -5.244 1.00 60.12 95 LEU A O 1
ATOM 753 N N . THR A 1 96 ? 34.007 -17.535 -4.615 1.00 54.12 96 THR A N 1
ATOM 754 C CA . THR A 1 96 ? 34.351 -16.884 -5.899 1.00 54.12 96 THR A CA 1
ATOM 755 C C . THR A 1 96 ? 35.849 -16.623 -6.084 1.00 54.12 96 THR A C 1
ATOM 757 O O . THR A 1 96 ? 36.315 -16.568 -7.226 1.00 54.12 96 THR A O 1
ATOM 760 N N . THR A 1 97 ? 36.620 -16.482 -5.002 1.00 50.34 97 THR A N 1
ATOM 761 C CA . THR A 1 97 ? 38.069 -16.240 -5.063 1.00 50.34 97 THR A CA 1
ATOM 762 C C . THR A 1 97 ? 38.888 -17.529 -5.037 1.00 50.34 97 THR A C 1
ATOM 764 O O . THR A 1 97 ? 39.832 -17.620 -5.810 1.00 50.34 97 THR A O 1
ATOM 767 N N . GLU A 1 98 ? 38.488 -18.574 -4.314 1.00 46.25 98 GLU A N 1
ATOM 768 C CA . GLU A 1 98 ? 39.038 -19.932 -4.422 1.00 46.25 98 GLU A CA 1
ATOM 769 C C . GLU A 1 98 ? 38.824 -20.518 -5.819 1.00 46.25 98 GLU A C 1
ATOM 771 O O . GLU A 1 98 ? 39.755 -21.066 -6.406 1.00 46.25 98 GLU A O 1
ATOM 776 N N . SER A 1 99 ? 37.641 -20.335 -6.417 1.00 46.56 99 SER A N 1
ATOM 777 C CA . SER A 1 99 ? 37.390 -20.741 -7.810 1.00 46.56 99 SER A CA 1
ATOM 778 C C . SER A 1 99 ? 38.303 -20.002 -8.811 1.00 46.56 99 SER A C 1
ATOM 780 O O . SER A 1 99 ? 38.680 -20.543 -9.850 1.00 46.56 99 SER A O 1
ATOM 782 N N . ARG A 1 100 ? 38.760 -18.789 -8.458 1.00 45.97 100 ARG A N 1
ATOM 783 C CA . ARG A 1 100 ? 39.772 -18.008 -9.196 1.00 45.97 100 ARG A CA 1
ATOM 784 C C . ARG A 1 100 ? 41.222 -18.370 -8.819 1.00 45.97 100 ARG A C 1
ATOM 786 O O . ARG A 1 100 ? 42.121 -18.134 -9.622 1.00 45.97 100 ARG A O 1
ATOM 793 N N . MET A 1 101 ? 41.444 -18.950 -7.637 1.00 41.38 101 MET A N 1
ATOM 794 C CA . MET A 1 101 ? 42.749 -19.284 -7.045 1.00 41.38 101 MET A CA 1
ATOM 795 C C . MET A 1 101 ? 43.081 -20.783 -7.052 1.00 41.38 101 MET A C 1
ATOM 797 O O . MET A 1 101 ? 44.159 -21.151 -6.588 1.00 41.38 101 MET A O 1
ATOM 801 N N . ARG A 1 102 ? 42.241 -21.656 -7.634 1.00 44.12 102 ARG A N 1
ATOM 802 C CA . ARG A 1 102 ? 42.519 -23.098 -7.824 1.00 44.12 102 ARG A CA 1
ATOM 803 C C . ARG A 1 102 ? 43.581 -23.359 -8.912 1.00 44.12 102 ARG A C 1
ATOM 805 O O . ARG A 1 102 ? 43.418 -24.183 -9.813 1.00 44.12 102 ARG A O 1
ATOM 812 N N . GLY A 1 103 ? 44.702 -22.648 -8.816 1.00 45.34 103 GLY A N 1
ATOM 813 C CA . GLY A 1 103 ? 45.983 -23.100 -9.332 1.00 45.34 103 GLY A CA 1
ATOM 814 C C . GLY A 1 103 ? 46.441 -24.344 -8.569 1.00 45.34 103 GLY A C 1
ATOM 815 O O . GLY A 1 103 ? 46.087 -24.560 -7.412 1.00 45.34 103 GLY A O 1
ATOM 816 N N . ARG A 1 104 ? 47.221 -25.189 -9.244 1.00 38.47 104 ARG A N 1
ATOM 817 C CA . ARG A 1 104 ? 47.784 -26.423 -8.679 1.00 38.47 104 ARG A CA 1
ATOM 818 C C . ARG A 1 104 ? 48.589 -26.106 -7.402 1.00 38.47 104 ARG A C 1
ATOM 820 O O . ARG A 1 104 ? 49.419 -25.195 -7.467 1.00 38.47 104 ARG A O 1
ATOM 827 N N . PRO A 1 105 ? 48.404 -26.841 -6.288 1.00 40.28 105 PRO A N 1
ATOM 828 C CA . PRO A 1 105 ? 49.159 -26.590 -5.064 1.00 40.28 105 PRO A CA 1
ATOM 829 C C . PRO A 1 105 ? 50.665 -26.753 -5.308 1.00 40.28 105 PRO A C 1
ATOM 831 O O . PRO A 1 105 ? 51.097 -27.671 -6.010 1.00 40.28 105 PRO A O 1
ATOM 834 N N . LYS A 1 106 ? 51.461 -25.855 -4.720 1.00 45.88 106 LYS A N 1
ATOM 835 C CA . LYS A 1 106 ? 52.907 -26.039 -4.560 1.00 45.88 106 LYS A CA 1
ATOM 836 C C . LYS A 1 106 ? 53.130 -26.832 -3.275 1.00 45.88 106 LYS A C 1
ATOM 838 O O . LYS A 1 106 ? 52.676 -26.396 -2.225 1.00 45.88 106 LYS A O 1
ATOM 843 N N . SER A 1 107 ? 53.821 -27.963 -3.360 1.00 35.94 107 SER A N 1
ATOM 844 C CA . SER A 1 107 ? 54.321 -28.671 -2.182 1.00 35.94 107 SER A CA 1
ATOM 845 C C . SER A 1 107 ? 55.511 -27.920 -1.580 1.00 35.94 107 SER A C 1
ATOM 847 O O . SER A 1 107 ? 56.420 -27.509 -2.304 1.00 35.94 107 SER A O 1
ATOM 849 N N . GLU A 1 108 ? 55.523 -27.766 -0.257 1.00 45.25 108 GLU A N 1
ATOM 850 C CA . GLU A 1 108 ? 56.660 -27.225 0.500 1.00 45.25 108 GLU A CA 1
ATOM 851 C C . GLU A 1 108 ? 57.663 -28.328 0.867 1.00 45.25 108 GLU A C 1
ATOM 853 O O . GLU A 1 108 ? 58.044 -28.507 2.019 1.00 45.25 108 GLU A O 1
ATOM 858 N N . GLU A 1 109 ? 58.112 -29.084 -0.137 1.00 40.34 109 GLU A N 1
ATOM 859 C CA . GLU A 1 109 ? 59.299 -29.926 0.017 1.00 40.34 109 GLU A CA 1
ATOM 860 C C . GLU A 1 109 ? 60.562 -29.096 -0.273 1.00 40.34 109 GLU A C 1
ATOM 862 O O . GLU A 1 109 ? 60.580 -28.309 -1.232 1.00 40.34 109 GLU A O 1
ATOM 867 N N . PRO A 1 110 ? 61.651 -29.261 0.503 1.00 44.47 110 PRO A N 1
ATOM 868 C CA . PRO A 1 110 ? 62.918 -28.612 0.198 1.00 44.47 110 PRO A CA 1
ATOM 869 C C . PRO A 1 110 ? 63.426 -29.126 -1.152 1.00 44.47 110 PRO A C 1
ATOM 871 O O . PRO A 1 110 ? 63.731 -30.310 -1.302 1.00 44.47 110 PRO A O 1
ATOM 874 N N . LYS A 1 111 ? 63.500 -28.231 -2.148 1.00 42.84 111 LYS A N 1
ATOM 875 C CA . LYS A 1 111 ? 63.861 -28.582 -3.531 1.00 42.84 111 LYS A CA 1
ATOM 876 C C . LYS A 1 111 ? 65.117 -29.469 -3.557 1.00 42.84 111 LYS A C 1
ATOM 878 O O . LYS A 1 111 ? 66.173 -28.999 -3.119 1.00 42.84 111 LYS A O 1
ATOM 883 N N . PRO A 1 112 ? 65.066 -30.692 -4.122 1.00 41.09 112 PRO A N 1
ATOM 884 C CA . PRO A 1 112 ? 66.282 -31.459 -4.349 1.00 41.09 112 PRO A CA 1
ATOM 885 C C . PRO A 1 112 ? 67.225 -30.649 -5.246 1.00 41.09 112 PRO A C 1
ATOM 887 O O . PRO A 1 112 ? 66.774 -29.969 -6.175 1.00 41.09 112 PRO A O 1
ATOM 890 N N . LYS A 1 113 ? 68.533 -30.704 -4.953 1.00 46.00 113 LYS A N 1
ATOM 891 C CA . LYS A 1 113 ? 69.567 -29.967 -5.702 1.00 46.00 113 LYS A CA 1
ATOM 892 C C . LYS A 1 113 ? 69.377 -30.189 -7.203 1.00 46.00 113 LYS A C 1
ATOM 894 O O . LYS A 1 113 ? 69.139 -31.320 -7.627 1.00 46.00 113 LYS A O 1
ATOM 899 N N . ALA A 1 114 ? 69.464 -29.111 -7.981 1.00 45.56 114 ALA A N 1
ATOM 900 C CA . ALA A 1 114 ? 69.081 -29.101 -9.388 1.00 45.56 114 ALA A CA 1
ATOM 901 C C . ALA A 1 114 ? 69.804 -30.199 -10.188 1.00 45.56 114 ALA A C 1
ATOM 903 O O . ALA A 1 114 ? 70.978 -30.065 -10.530 1.00 45.56 114 ALA A O 1
ATOM 904 N N . LYS A 1 115 ? 69.084 -31.280 -10.513 1.00 49.56 115 LYS A N 1
ATOM 905 C CA . LYS A 1 115 ? 69.496 -32.192 -11.583 1.00 49.56 115 LYS A CA 1
ATOM 906 C C . LYS A 1 115 ? 69.483 -31.398 -12.887 1.00 49.56 115 LYS A C 1
ATOM 908 O O . LYS A 1 115 ? 68.570 -30.599 -13.102 1.00 49.56 115 LYS A O 1
ATOM 913 N N . ALA A 1 116 ? 70.505 -31.597 -13.718 1.00 52.81 116 ALA A N 1
ATOM 914 C CA . ALA A 1 116 ? 70.680 -30.846 -14.955 1.00 52.81 116 ALA A CA 1
ATOM 915 C C . ALA A 1 116 ? 69.404 -30.877 -15.810 1.00 52.81 116 ALA A C 1
ATOM 917 O O . ALA A 1 116 ? 68.768 -31.926 -15.951 1.00 52.81 116 ALA A O 1
ATOM 918 N N . MET A 1 117 ? 69.031 -29.728 -16.379 1.00 44.75 117 MET A N 1
ATOM 919 C CA . MET A 1 117 ? 67.932 -29.662 -17.338 1.00 44.75 117 MET A CA 1
ATOM 920 C C . MET A 1 117 ? 68.285 -30.514 -18.557 1.00 44.75 117 MET A C 1
ATOM 922 O O . MET A 1 117 ? 69.150 -30.147 -19.348 1.00 44.75 117 MET A O 1
ATOM 926 N N . GLY A 1 118 ? 67.578 -31.634 -18.721 1.00 57.56 118 GLY A N 1
ATOM 927 C CA . GLY A 1 118 ? 67.467 -32.270 -20.029 1.00 57.56 118 GLY A CA 1
ATOM 928 C C . GLY A 1 118 ? 66.861 -31.284 -21.038 1.00 57.56 118 GLY A C 1
ATOM 929 O O . GLY A 1 118 ? 66.156 -30.352 -20.628 1.00 57.56 118 GLY A O 1
ATOM 930 N N . PRO A 1 119 ? 67.125 -31.459 -22.345 1.00 56.28 119 PRO A N 1
ATOM 931 C CA . PRO A 1 119 ? 66.614 -30.555 -23.368 1.00 56.28 119 PRO A CA 1
ATOM 932 C C . PRO A 1 119 ? 65.082 -30.450 -23.282 1.00 56.28 119 PRO A C 1
ATOM 934 O O . PRO A 1 119 ? 64.415 -31.439 -22.952 1.00 56.28 119 PRO A O 1
ATOM 937 N N . PRO A 1 120 ? 64.502 -29.265 -23.550 1.00 53.41 120 PRO A N 1
ATOM 938 C CA . PRO A 1 120 ? 63.065 -29.064 -23.430 1.00 53.41 120 PRO A CA 1
ATOM 939 C C . PRO A 1 120 ? 62.329 -30.045 -24.344 1.00 53.41 120 PRO A C 1
ATOM 941 O O . PRO A 1 120 ? 62.580 -30.081 -25.550 1.00 53.41 120 PRO A O 1
ATOM 944 N N . ARG A 1 121 ? 61.408 -30.837 -23.774 1.00 57.97 121 ARG A N 1
ATOM 945 C CA . ARG A 1 121 ? 60.519 -31.694 -24.568 1.00 57.97 121 ARG A CA 1
ATOM 946 C C . ARG A 1 121 ? 59.798 -30.823 -25.591 1.00 57.97 121 ARG A C 1
ATOM 948 O O . ARG A 1 121 ? 59.066 -29.905 -25.219 1.00 57.97 121 ARG A O 1
ATOM 955 N N . GLN A 1 122 ? 60.005 -31.133 -26.865 1.00 56.25 122 GLN A N 1
ATOM 956 C CA . GLN A 1 122 ? 59.225 -30.563 -27.949 1.00 56.25 122 GLN A CA 1
ATOM 957 C C . GLN A 1 122 ? 57.793 -31.082 -27.788 1.00 56.25 122 GLN A C 1
ATOM 959 O O . GLN A 1 122 ? 57.532 -32.260 -28.016 1.00 56.25 122 GLN A O 1
ATOM 964 N N . LEU A 1 123 ? 56.894 -30.213 -27.317 1.00 55.34 123 LEU A N 1
ATOM 965 C CA . LEU A 1 123 ? 55.454 -30.480 -27.309 1.00 55.34 123 LEU A CA 1
ATOM 966 C C . LEU A 1 123 ? 55.012 -30.782 -28.743 1.00 55.34 123 LEU A C 1
ATOM 968 O O . LEU A 1 123 ? 55.469 -30.098 -29.669 1.00 55.34 123 LEU A O 1
ATOM 972 N N . SER A 1 124 ? 54.125 -31.760 -28.926 1.00 66.00 124 SER A N 1
ATOM 973 C CA . SER A 1 124 ? 53.564 -32.026 -30.254 1.00 66.00 124 SER A CA 1
ATOM 974 C C . SER A 1 124 ? 52.726 -30.836 -30.741 1.00 66.00 124 SER A C 1
ATOM 976 O O . SER A 1 124 ? 52.285 -29.997 -29.947 1.00 66.00 124 SER A O 1
ATOM 978 N N . GLU A 1 125 ? 52.485 -30.750 -32.051 1.00 71.00 125 GLU A N 1
ATOM 979 C CA . GLU A 1 125 ? 51.568 -29.748 -32.615 1.00 71.00 125 GLU A CA 1
ATOM 980 C C . GLU A 1 125 ? 50.175 -29.842 -31.963 1.00 71.00 125 GLU A C 1
ATOM 982 O O . GLU A 1 125 ? 49.585 -28.825 -31.604 1.00 71.00 125 GLU A O 1
ATOM 987 N N . GLU A 1 126 ? 49.701 -31.062 -31.690 1.00 68.06 126 GLU A N 1
ATOM 988 C CA . GLU A 1 126 ? 48.430 -31.326 -31.007 1.00 68.06 126 GLU A CA 1
ATOM 989 C C . GLU A 1 126 ? 48.410 -30.803 -29.559 1.00 68.06 126 GLU A C 1
ATOM 991 O O . GLU A 1 126 ? 47.431 -30.186 -29.134 1.00 68.06 126 GLU A O 1
ATOM 996 N N . GLU A 1 127 ? 49.488 -30.996 -28.787 1.00 69.69 127 GLU A N 1
ATOM 997 C CA . GLU A 1 127 ? 49.587 -30.482 -27.412 1.00 69.69 127 GLU A CA 1
ATOM 998 C C . GLU A 1 127 ? 49.610 -28.945 -27.362 1.00 69.69 127 GLU A C 1
ATOM 1000 O O . GLU A 1 127 ? 49.093 -28.348 -26.410 1.00 69.69 127 GLU A O 1
ATOM 1005 N N . LYS A 1 128 ? 50.180 -28.292 -28.385 1.00 74.88 128 LYS A N 1
ATOM 1006 C CA . LYS A 1 128 ? 50.141 -26.828 -28.544 1.00 74.88 128 LYS A CA 1
ATOM 1007 C C . LYS A 1 128 ? 48.729 -26.360 -28.900 1.00 74.88 128 LYS A C 1
ATOM 1009 O O . LYS A 1 128 ? 48.185 -25.514 -28.188 1.00 74.88 128 LYS A O 1
ATOM 1014 N N . ALA A 1 129 ? 48.118 -26.957 -29.925 1.00 76.94 129 ALA A N 1
ATOM 1015 C CA . ALA A 1 129 ? 46.779 -26.609 -30.398 1.00 76.94 129 ALA A CA 1
ATOM 1016 C C . ALA A 1 129 ? 45.727 -26.756 -29.286 1.00 76.94 129 ALA A C 1
ATOM 1018 O O . ALA A 1 129 ? 45.010 -25.807 -28.971 1.00 76.94 129 ALA A O 1
ATOM 1019 N N . ARG A 1 130 ? 45.717 -27.896 -28.582 1.00 77.31 130 ARG A N 1
ATOM 1020 C CA . ARG A 1 130 ? 44.790 -28.173 -27.470 1.00 77.31 130 ARG A CA 1
ATOM 1021 C C . ARG A 1 130 ? 45.003 -27.256 -26.256 1.00 77.31 130 ARG A C 1
ATOM 1023 O O . ARG A 1 130 ? 44.109 -27.077 -25.425 1.00 77.31 130 ARG A O 1
ATOM 1030 N N . ARG A 1 131 ? 46.191 -26.653 -26.123 1.00 73.56 131 ARG A N 1
ATOM 1031 C CA . ARG A 1 131 ? 46.470 -25.610 -25.124 1.00 73.56 131 ARG A CA 1
ATOM 1032 C C . ARG A 1 131 ? 45.957 -24.238 -25.567 1.00 73.56 131 ARG A C 1
ATOM 1034 O O . ARG A 1 131 ? 45.449 -23.518 -24.707 1.00 73.56 131 ARG A O 1
ATOM 1041 N N . GLN A 1 132 ? 46.082 -23.889 -26.848 1.00 79.31 132 GLN A N 1
ATOM 1042 C CA . GLN A 1 132 ? 45.523 -22.658 -27.422 1.00 79.31 132 GLN A CA 1
ATOM 1043 C C . GLN A 1 132 ? 43.994 -22.678 -27.339 1.00 79.31 132 GLN A C 1
ATOM 1045 O O . GLN A 1 132 ? 43.432 -21.846 -26.638 1.00 79.31 132 GLN A O 1
ATOM 1050 N N . GLU A 1 133 ? 43.348 -23.723 -27.863 1.00 78.06 133 GLU A N 1
ATOM 1051 C CA . GLU A 1 133 ? 41.895 -23.952 -27.793 1.00 78.06 133 GLU A CA 1
ATOM 1052 C C . GLU A 1 133 ? 41.334 -23.747 -26.370 1.00 78.06 133 GLU A C 1
ATOM 1054 O O . GLU A 1 133 ? 40.379 -22.998 -26.152 1.00 78.06 133 GLU A O 1
ATOM 1059 N N . ARG A 1 134 ? 41.976 -24.350 -25.359 1.00 78.38 134 ARG A N 1
ATOM 1060 C CA . ARG A 1 134 ? 41.580 -24.210 -23.947 1.00 78.38 134 ARG A CA 1
ATOM 1061 C C . ARG A 1 134 ? 41.801 -22.800 -23.381 1.00 78.38 134 ARG A C 1
ATOM 1063 O O . ARG A 1 134 ? 41.150 -22.423 -22.404 1.00 78.38 134 ARG A O 1
ATOM 1070 N N . GLN A 1 135 ? 42.745 -22.042 -23.926 1.00 79.38 135 GLN A N 1
ATOM 1071 C CA . GLN A 1 135 ? 43.006 -20.657 -23.537 1.00 79.38 135 GLN A CA 1
ATOM 1072 C C . GLN A 1 135 ? 42.017 -19.701 -24.223 1.00 79.38 135 GLN A C 1
ATOM 1074 O O . GLN A 1 135 ? 41.516 -18.786 -23.571 1.00 79.38 135 GLN A O 1
ATOM 1079 N N . ASP A 1 136 ? 41.640 -19.983 -25.468 1.00 82.62 136 ASP A N 1
ATOM 1080 C CA . ASP A 1 136 ? 40.653 -19.223 -26.236 1.00 82.62 136 ASP A CA 1
ATOM 1081 C C . ASP A 1 136 ? 39.228 -19.437 -25.711 1.00 82.62 136 ASP A C 1
ATOM 1083 O O . ASP A 1 136 ? 38.495 -18.465 -25.531 1.00 82.62 136 ASP A O 1
ATOM 1087 N N . LEU A 1 137 ? 38.874 -20.665 -25.310 1.00 77.88 137 LEU A N 1
ATOM 1088 C CA . LEU A 1 137 ? 37.654 -20.961 -24.543 1.00 77.88 137 LEU A CA 1
ATOM 1089 C C . LEU A 1 137 ? 37.541 -20.088 -23.283 1.00 77.88 137 LEU A C 1
ATOM 1091 O O . LEU A 1 137 ? 36.519 -19.441 -23.068 1.00 77.88 137 LEU A O 1
ATOM 1095 N N . LYS A 1 138 ? 38.613 -19.990 -22.485 1.00 79.94 138 LYS A N 1
ATOM 1096 C CA . LYS A 1 138 ? 38.640 -19.141 -21.279 1.00 79.94 138 LYS A CA 1
ATOM 1097 C C . LYS A 1 138 ? 38.563 -17.647 -21.587 1.00 79.94 138 LYS A C 1
ATOM 1099 O O . LYS A 1 138 ? 37.962 -16.891 -20.823 1.00 79.94 138 LYS A O 1
ATOM 1104 N N . ASN A 1 139 ? 39.188 -17.208 -22.679 1.00 83.00 139 ASN A N 1
ATOM 1105 C CA . ASN A 1 139 ? 39.095 -15.825 -23.138 1.00 83.00 139 ASN A CA 1
ATOM 1106 C C . ASN A 1 139 ? 37.654 -15.497 -23.559 1.00 83.00 139 ASN A C 1
ATOM 1108 O O . ASN A 1 139 ? 37.142 -14.442 -23.183 1.00 83.00 139 ASN A O 1
ATOM 1112 N N . LYS A 1 140 ? 36.976 -16.428 -24.244 1.00 84.25 140 LYS A N 1
ATOM 1113 C CA . LYS A 1 140 ? 35.566 -16.325 -24.637 1.00 84.25 140 LYS A CA 1
ATOM 1114 C C . LYS A 1 1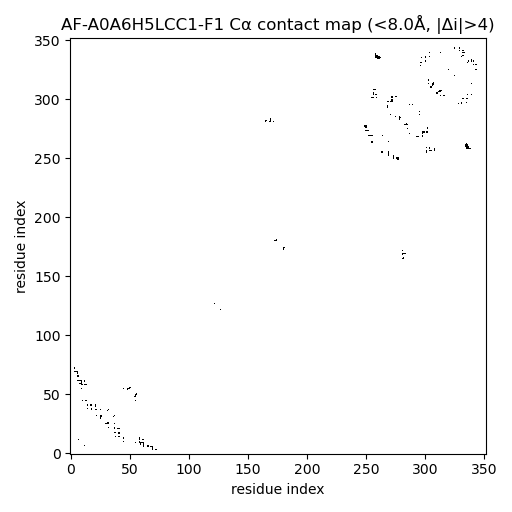40 ? 34.626 -16.290 -23.428 1.00 84.25 140 LYS A C 1
ATOM 1116 O O . LYS A 1 140 ? 33.854 -15.344 -23.314 1.00 84.25 140 LYS A O 1
ATOM 1121 N N . GLU A 1 141 ? 34.749 -17.219 -22.475 1.00 78.69 141 GLU A N 1
ATOM 1122 C CA . GLU A 1 141 ? 33.975 -17.200 -21.215 1.00 78.69 141 GLU A CA 1
ATOM 1123 C C . GLU A 1 141 ? 34.126 -15.865 -20.464 1.00 78.69 141 GLU A C 1
ATOM 1125 O O . GLU A 1 141 ? 33.156 -15.303 -19.948 1.00 78.69 141 GLU A O 1
ATOM 1130 N N . LYS A 1 142 ? 35.353 -15.327 -20.409 1.00 81.19 142 LYS A N 1
ATOM 1131 C CA . LYS A 1 142 ? 35.640 -14.039 -19.769 1.00 81.19 142 LYS A CA 1
ATOM 1132 C C . LYS A 1 142 ? 35.031 -12.863 -20.540 1.00 81.19 142 LYS A C 1
ATOM 1134 O O . LYS A 1 142 ? 34.513 -11.945 -19.906 1.00 81.19 142 LYS A O 1
ATOM 1139 N N . ALA A 1 143 ? 35.075 -12.882 -21.872 1.00 85.00 143 ALA A N 1
ATOM 1140 C CA . ALA A 1 143 ? 34.453 -11.863 -22.714 1.00 85.00 143 ALA A CA 1
ATOM 1141 C C . ALA A 1 143 ? 32.922 -11.869 -22.567 1.00 85.00 143 ALA A C 1
ATOM 1143 O O . ALA A 1 143 ? 32.337 -10.824 -22.296 1.00 85.00 143 ALA A O 1
ATOM 1144 N N . GLU A 1 144 ? 32.285 -13.043 -22.633 1.00 81.56 144 GLU A N 1
ATOM 1145 C CA . GLU A 1 144 ? 30.840 -13.199 -22.416 1.00 81.56 144 GLU A CA 1
ATOM 1146 C C . GLU A 1 144 ? 30.416 -12.740 -21.016 1.00 81.56 144 GLU A C 1
ATOM 1148 O O . GLU A 1 144 ? 29.405 -12.051 -20.869 1.00 81.56 144 GLU A O 1
ATOM 1153 N N . ARG A 1 145 ? 31.198 -13.064 -19.976 1.00 77.81 145 ARG A N 1
ATOM 1154 C CA . ARG A 1 145 ? 30.942 -12.570 -18.616 1.00 77.81 145 ARG A CA 1
ATOM 1155 C C . ARG A 1 145 ? 31.040 -11.047 -18.539 1.00 77.81 145 ARG A C 1
ATOM 1157 O O . ARG A 1 145 ? 30.156 -10.431 -17.955 1.00 77.81 145 ARG A O 1
ATOM 1164 N N . ASN A 1 146 ? 32.085 -10.450 -19.112 1.00 81.44 146 ASN A N 1
ATOM 1165 C CA . ASN A 1 146 ? 32.267 -8.999 -19.103 1.00 81.44 146 ASN A CA 1
ATOM 1166 C C . ASN A 1 146 ? 31.135 -8.279 -19.852 1.00 81.44 146 ASN A C 1
ATOM 1168 O O . ASN A 1 146 ? 30.608 -7.300 -19.331 1.00 81.44 146 ASN A O 1
ATOM 1172 N N . ALA A 1 147 ? 30.711 -8.796 -21.010 1.00 87.19 147 ALA A N 1
ATOM 1173 C CA . ALA A 1 147 ? 29.584 -8.253 -21.766 1.00 87.19 147 ALA A CA 1
ATOM 1174 C C . ALA A 1 147 ? 28.273 -8.302 -20.959 1.00 87.19 147 ALA A C 1
ATOM 1176 O O . ALA A 1 147 ? 27.544 -7.316 -20.909 1.00 87.19 147 ALA A O 1
ATOM 1177 N N . ARG A 1 148 ? 27.996 -9.409 -20.250 1.00 79.69 148 ARG A N 1
ATOM 1178 C CA . ARG A 1 148 ? 26.829 -9.502 -19.349 1.00 79.69 148 ARG A CA 1
ATOM 1179 C C . ARG A 1 148 ? 26.884 -8.480 -18.209 1.00 79.69 148 ARG A C 1
ATOM 1181 O O . ARG A 1 148 ? 25.849 -7.905 -17.885 1.00 79.69 148 ARG A O 1
ATOM 1188 N N . THR A 1 149 ? 28.059 -8.231 -17.624 1.00 78.06 149 THR A N 1
ATOM 1189 C CA . THR A 1 149 ? 28.219 -7.181 -16.602 1.00 78.06 149 THR A CA 1
ATOM 1190 C C . THR A 1 149 ? 27.952 -5.795 -17.190 1.00 78.06 149 THR A C 1
ATOM 1192 O O . THR A 1 149 ? 27.170 -5.050 -16.615 1.00 78.06 149 THR A O 1
ATOM 1195 N N . GLN A 1 150 ? 28.517 -5.479 -18.360 1.00 84.06 150 GLN A N 1
ATOM 1196 C CA . GLN A 1 150 ? 28.328 -4.185 -19.029 1.00 84.06 150 GLN A CA 1
ATOM 1197 C C . GLN A 1 150 ? 26.863 -3.922 -19.407 1.00 84.06 150 GLN A C 1
ATOM 1199 O O . GLN A 1 150 ? 26.387 -2.803 -19.246 1.00 84.06 150 GLN A O 1
ATOM 1204 N N . ILE A 1 151 ? 26.122 -4.946 -19.848 1.00 82.31 151 ILE A N 1
ATOM 1205 C CA . ILE A 1 151 ? 24.677 -4.838 -20.114 1.00 82.31 151 ILE A CA 1
ATOM 1206 C C . ILE A 1 151 ? 23.908 -4.511 -18.824 1.00 82.31 151 ILE A C 1
ATOM 1208 O O . ILE A 1 151 ? 23.059 -3.623 -18.829 1.00 82.31 151 ILE A O 1
ATOM 1212 N N . ALA A 1 152 ? 24.222 -5.181 -17.710 1.00 72.44 152 ALA A N 1
ATOM 1213 C CA . ALA A 1 152 ? 23.588 -4.904 -16.420 1.00 72.44 152 ALA A CA 1
ATOM 1214 C C . ALA A 1 152 ? 23.963 -3.515 -15.865 1.00 72.44 152 ALA A C 1
ATOM 1216 O O . ALA A 1 152 ? 23.116 -2.821 -15.310 1.00 72.44 152 ALA A O 1
ATOM 1217 N N . GLU A 1 153 ? 25.213 -3.081 -16.038 1.00 78.19 153 GLU A N 1
ATOM 1218 C CA . GLU A 1 153 ? 25.675 -1.742 -15.653 1.00 78.19 153 GLU A CA 1
ATOM 1219 C C . GLU A 1 153 ? 24.984 -0.648 -16.482 1.00 78.19 153 GLU A C 1
ATOM 1221 O O . GLU A 1 153 ? 24.505 0.321 -15.898 1.00 78.19 153 GLU A O 1
ATOM 1226 N N . ALA A 1 154 ? 24.830 -0.843 -17.798 1.00 80.88 154 ALA A N 1
ATOM 1227 C CA . ALA A 1 154 ? 24.109 0.073 -18.686 1.00 80.88 154 ALA A CA 1
ATOM 1228 C C . ALA A 1 154 ? 22.607 0.174 -18.352 1.00 80.88 154 ALA A C 1
ATOM 1230 O O . ALA A 1 154 ? 22.045 1.269 -18.343 1.00 80.88 154 ALA A O 1
ATOM 1231 N N . GLN A 1 155 ? 21.963 -0.948 -18.007 1.00 74.62 155 GLN A N 1
ATOM 1232 C CA . GLN A 1 155 ? 20.589 -0.956 -17.485 1.00 74.62 155 GLN A CA 1
ATOM 1233 C C . GLN A 1 155 ? 20.496 -0.227 -16.134 1.00 74.62 155 GLN A C 1
ATOM 1235 O O . GLN A 1 155 ? 19.552 0.518 -15.881 1.00 74.62 155 GLN A O 1
ATOM 1240 N N . HIS A 1 156 ? 21.490 -0.389 -15.256 1.00 73.81 156 HIS A N 1
ATOM 1241 C CA . HIS A 1 156 ? 21.546 0.328 -13.982 1.00 73.81 156 HIS A CA 1
ATOM 1242 C C . HIS A 1 156 ? 21.878 1.822 -14.110 1.00 73.81 156 HIS A C 1
ATOM 1244 O O . HIS A 1 156 ? 21.610 2.554 -13.155 1.00 73.81 156 HIS A O 1
ATOM 1250 N N . THR A 1 157 ? 22.452 2.292 -15.223 1.00 81.75 157 THR A N 1
ATOM 1251 C CA . THR A 1 157 ? 22.549 3.730 -15.521 1.00 81.75 157 THR A CA 1
ATOM 1252 C C . THR A 1 157 ? 21.249 4.260 -16.113 1.00 81.75 157 THR A C 1
ATOM 1254 O O . THR A 1 157 ? 20.692 5.179 -15.525 1.00 81.75 157 THR A O 1
ATOM 1257 N N . SER A 1 158 ? 20.676 3.626 -17.148 1.00 78.88 158 SER A N 1
ATOM 1258 C CA . SER A 1 158 ? 19.440 4.134 -17.771 1.00 78.88 158 SER A CA 1
ATOM 1259 C C . SER A 1 158 ? 18.283 4.242 -16.771 1.00 78.88 158 SER A C 1
ATOM 1261 O O . SER A 1 158 ? 17.626 5.274 -16.707 1.00 78.88 158 SER A O 1
ATOM 1263 N N . ILE A 1 159 ? 18.113 3.245 -15.892 1.00 72.62 159 ILE A N 1
ATOM 1264 C CA . ILE A 1 159 ? 17.102 3.275 -14.822 1.00 72.62 159 ILE A CA 1
ATOM 1265 C C . ILE A 1 159 ? 17.347 4.428 -13.830 1.00 72.62 159 ILE A C 1
ATOM 1267 O O . ILE A 1 159 ? 16.393 5.005 -13.315 1.00 72.62 159 ILE A O 1
ATOM 1271 N N . LYS A 1 160 ? 18.603 4.799 -13.537 1.00 74.88 160 LYS A N 1
ATOM 1272 C CA . LYS A 1 160 ? 18.892 5.960 -12.671 1.00 74.88 160 LYS A CA 1
ATOM 1273 C C . LYS A 1 160 ? 18.561 7.273 -13.363 1.00 74.88 160 LYS A C 1
ATOM 1275 O O . LYS A 1 160 ? 18.032 8.163 -12.707 1.00 74.88 160 LYS A O 1
ATOM 1280 N N . ASP A 1 161 ? 18.859 7.377 -14.652 1.00 77.12 161 ASP A N 1
ATOM 1281 C CA . ASP A 1 161 ? 18.623 8.587 -15.435 1.00 77.12 161 ASP A CA 1
ATOM 1282 C C . ASP A 1 161 ? 17.112 8.796 -15.665 1.00 77.12 161 ASP A C 1
ATOM 1284 O O . ASP A 1 161 ? 16.611 9.911 -15.529 1.00 77.12 161 ASP A O 1
ATOM 1288 N N . GLU A 1 162 ? 16.356 7.716 -15.887 1.00 75.75 162 GLU A N 1
ATOM 1289 C CA . GLU A 1 162 ? 14.885 7.704 -15.886 1.00 75.75 162 GLU A CA 1
ATOM 1290 C C . GLU A 1 162 ? 14.308 8.133 -14.526 1.00 75.75 162 GLU A C 1
ATOM 1292 O O . GLU A 1 162 ? 13.464 9.029 -14.473 1.00 75.75 162 GLU A O 1
ATOM 1297 N N . ILE A 1 163 ? 14.799 7.567 -13.414 1.00 75.75 163 ILE A N 1
ATOM 1298 C CA . ILE A 1 163 ? 14.383 7.960 -12.054 1.00 75.75 163 ILE A CA 1
ATOM 1299 C C . ILE A 1 163 ? 14.724 9.431 -11.767 1.00 75.75 163 ILE A C 1
ATOM 1301 O O . ILE A 1 163 ? 13.936 10.123 -11.124 1.00 75.75 163 ILE A O 1
ATOM 1305 N N . ALA A 1 164 ? 15.865 9.935 -12.245 1.00 76.56 164 ALA A N 1
ATOM 1306 C CA . ALA A 1 164 ? 16.257 11.333 -12.081 1.00 76.56 164 ALA A CA 1
ATOM 1307 C C . ALA A 1 164 ? 15.322 12.283 -12.849 1.00 76.56 164 ALA A C 1
ATOM 1309 O O . ALA A 1 164 ? 14.846 13.258 -12.265 1.00 76.56 164 ALA A O 1
ATOM 1310 N N . LYS A 1 165 ? 14.985 11.962 -14.107 1.00 78.69 165 LYS A N 1
ATOM 1311 C CA . LYS A 1 165 ? 14.007 12.716 -14.914 1.00 78.69 165 LYS A CA 1
ATOM 1312 C C . LYS A 1 165 ? 12.600 12.683 -14.306 1.00 78.69 165 LYS A C 1
ATOM 1314 O O . LYS A 1 165 ? 11.926 13.709 -14.239 1.00 78.69 165 LYS A O 1
ATOM 1319 N N . GLN A 1 166 ? 12.165 11.530 -13.794 1.00 76.88 166 GLN A N 1
ATOM 1320 C CA . GLN A 1 166 ? 10.899 11.425 -13.059 1.00 76.88 166 GLN A CA 1
ATOM 1321 C C . GLN A 1 166 ? 10.919 12.256 -11.768 1.00 76.88 166 GLN A C 1
ATOM 1323 O O . GLN A 1 166 ? 9.915 12.875 -11.426 1.00 76.88 166 GLN A O 1
ATOM 1328 N N . ALA A 1 167 ? 12.053 12.322 -11.061 1.00 75.44 167 ALA A N 1
ATOM 1329 C CA . ALA A 1 167 ? 12.191 13.121 -9.847 1.00 75.44 167 ALA A CA 1
ATOM 1330 C C . ALA A 1 167 ? 12.148 14.639 -10.113 1.00 75.44 167 ALA A C 1
ATOM 1332 O O . ALA A 1 167 ? 11.543 15.361 -9.316 1.00 75.44 167 ALA A O 1
ATOM 1333 N N . SER A 1 168 ? 12.730 15.129 -11.216 1.00 77.50 168 SER A N 1
ATOM 1334 C CA . SER A 1 168 ? 12.635 16.546 -11.600 1.00 77.50 168 SER A CA 1
ATOM 1335 C C . SER A 1 168 ? 11.219 16.928 -12.035 1.00 77.50 168 SER A C 1
ATOM 1337 O O . SER A 1 168 ? 10.677 17.893 -11.496 1.00 77.50 168 SER A O 1
ATOM 1339 N N . ALA A 1 169 ? 10.572 16.123 -12.888 1.00 78.19 169 ALA A N 1
ATOM 1340 C CA . ALA A 1 169 ? 9.183 16.346 -13.305 1.00 78.19 169 ALA A CA 1
ATOM 1341 C C . ALA A 1 169 ? 8.217 16.344 -12.104 1.00 78.19 169 ALA A C 1
ATOM 1343 O O . ALA A 1 169 ? 7.398 17.250 -11.938 1.00 78.19 169 ALA A O 1
ATOM 1344 N N . ARG A 1 170 ? 8.383 15.381 -11.185 1.00 76.88 170 ARG A N 1
ATOM 1345 C CA . ARG A 1 170 ? 7.659 15.315 -9.907 1.00 76.88 170 ARG A CA 1
ATOM 1346 C C . ARG A 1 170 ? 7.850 16.571 -9.054 1.00 76.88 170 ARG A C 1
ATOM 1348 O O . ARG A 1 170 ? 6.885 17.049 -8.457 1.00 76.88 170 ARG A O 1
ATOM 1355 N N . LEU A 1 171 ? 9.071 17.100 -8.969 1.00 74.38 171 LEU A N 1
ATOM 1356 C CA . LEU A 1 171 ? 9.352 18.326 -8.221 1.00 74.38 171 LEU A CA 1
ATOM 1357 C C . LEU A 1 171 ? 8.690 19.547 -8.880 1.00 74.38 171 LEU A C 1
ATOM 1359 O O . LEU A 1 171 ? 8.031 20.319 -8.186 1.00 74.38 171 LEU A O 1
ATOM 1363 N N . GLN A 1 172 ? 8.795 19.686 -10.205 1.00 77.25 172 GLN A N 1
ATOM 1364 C CA . GLN A 1 172 ? 8.144 20.758 -10.966 1.00 77.25 172 GLN A CA 1
ATOM 1365 C C . GLN A 1 172 ? 6.618 20.719 -10.814 1.00 77.25 172 GLN A C 1
ATOM 1367 O O . GLN A 1 172 ? 6.021 21.757 -10.547 1.00 77.25 172 GLN A O 1
ATOM 1372 N N . PHE A 1 173 ? 5.976 19.549 -10.903 1.00 75.56 173 PHE A N 1
ATOM 1373 C CA . PHE A 1 173 ? 4.527 19.422 -10.696 1.00 75.56 173 PHE A CA 1
ATOM 1374 C C . PHE A 1 173 ? 4.108 19.865 -9.286 1.00 75.56 173 PHE A C 1
ATOM 1376 O O . PHE A 1 173 ? 3.149 20.618 -9.134 1.00 75.56 173 PHE A O 1
ATOM 1383 N N . LEU A 1 174 ? 4.845 19.456 -8.245 1.00 74.62 174 LEU A N 1
ATOM 1384 C CA . LEU A 1 174 ? 4.557 19.859 -6.861 1.00 74.62 174 LEU A CA 1
ATOM 1385 C C . LEU A 1 174 ? 4.740 21.373 -6.635 1.00 74.62 174 LEU A C 1
ATOM 1387 O O . LEU A 1 174 ? 3.978 21.963 -5.870 1.00 74.62 174 LEU A O 1
ATOM 1391 N N . LEU A 1 175 ? 5.691 22.009 -7.329 1.00 75.88 175 LEU A N 1
ATOM 1392 C CA . LEU A 1 175 ? 5.894 23.467 -7.332 1.00 75.88 175 LEU A CA 1
ATOM 1393 C C . LEU A 1 175 ? 4.819 24.221 -8.143 1.00 75.88 175 LEU A C 1
ATOM 1395 O O . LEU A 1 175 ? 4.375 25.288 -7.721 1.00 75.88 175 LEU A O 1
ATOM 1399 N N . LYS A 1 176 ? 4.359 23.651 -9.268 1.00 75.62 176 LYS A N 1
ATOM 1400 C CA . LYS A 1 176 ? 3.250 24.161 -10.105 1.00 75.62 176 LYS A CA 1
ATOM 1401 C C . LYS A 1 176 ? 1.864 23.996 -9.432 1.00 75.62 176 LYS A C 1
ATOM 1403 O O . LYS A 1 176 ? 0.884 24.538 -9.934 1.00 75.62 176 LYS A O 1
ATOM 1408 N N . GLN A 1 177 ? 1.748 23.247 -8.327 1.00 68.69 177 GLN A N 1
ATOM 1409 C CA . GLN A 1 177 ? 0.472 22.953 -7.639 1.00 68.69 177 GLN A CA 1
ATOM 1410 C C . GLN A 1 177 ? 0.312 23.576 -6.241 1.00 68.69 177 GLN A C 1
ATOM 1412 O O . GLN A 1 177 ? -0.757 23.436 -5.648 1.00 68.69 177 GLN A O 1
ATOM 1417 N N . SER A 1 178 ? 1.338 24.218 -5.675 1.00 65.50 178 SER A N 1
ATOM 1418 C CA . SER A 1 178 ? 1.252 24.798 -4.327 1.00 65.50 178 SER A CA 1
ATOM 1419 C C . SER A 1 178 ? 2.265 25.921 -4.112 1.00 65.50 178 SER A C 1
ATOM 1421 O O . SER A 1 178 ? 3.475 25.685 -4.032 1.00 65.50 178 SER A O 1
ATOM 1423 N N . ASP A 1 179 ? 1.744 27.134 -3.927 1.00 60.69 179 ASP A N 1
ATOM 1424 C CA . ASP A 1 179 ? 2.499 28.369 -3.664 1.00 60.69 179 ASP A CA 1
ATOM 1425 C C . ASP A 1 179 ? 3.463 28.220 -2.473 1.00 60.69 179 ASP A C 1
ATOM 1427 O O . ASP A 1 179 ? 4.576 28.747 -2.470 1.00 60.69 179 ASP A O 1
ATOM 1431 N N . ILE A 1 180 ? 3.070 27.414 -1.477 1.00 62.66 180 ILE A N 1
ATOM 1432 C CA . ILE A 1 180 ? 3.864 27.123 -0.278 1.00 62.66 180 ILE A CA 1
ATOM 1433 C C . ILE A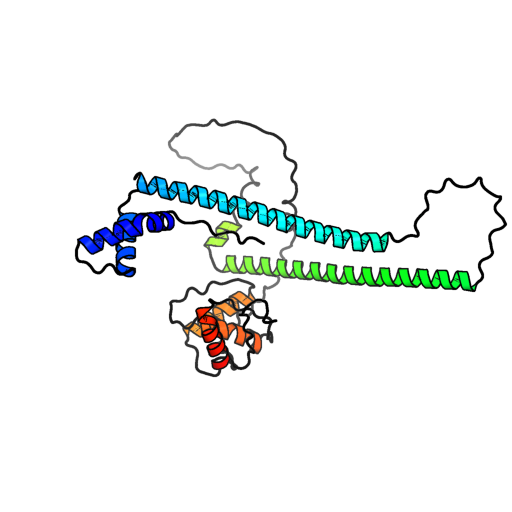 1 180 ? 5.225 26.517 -0.654 1.00 62.66 180 ILE A C 1
ATOM 1435 O O . ILE A 1 180 ? 6.234 26.861 -0.038 1.00 62.66 180 ILE A O 1
ATOM 1439 N N . PHE A 1 181 ? 5.292 25.641 -1.666 1.00 55.09 181 PHE A N 1
ATOM 1440 C CA . PHE A 1 181 ? 6.552 24.998 -2.055 1.00 55.09 181 PHE A CA 1
ATOM 1441 C C . PHE A 1 181 ? 7.472 25.901 -2.880 1.00 55.09 181 PHE A C 1
ATOM 1443 O O . PHE A 1 181 ? 8.690 25.723 -2.804 1.00 55.09 181 PHE A O 1
ATOM 1450 N N . GLN A 1 182 ? 6.945 26.908 -3.588 1.00 58.59 182 GLN A N 1
ATOM 1451 C CA . GLN A 1 182 ? 7.778 27.867 -4.329 1.00 58.59 182 GLN A CA 1
ATOM 1452 C C . GLN A 1 182 ? 8.751 28.597 -3.389 1.00 58.59 182 GLN A C 1
ATOM 1454 O O . GLN A 1 182 ? 9.948 28.693 -3.671 1.00 58.59 182 GLN A O 1
ATOM 1459 N N . HIS A 1 183 ? 8.281 28.994 -2.202 1.00 57.41 183 HIS A N 1
ATOM 1460 C CA . HIS A 1 183 ? 9.116 29.626 -1.177 1.00 57.41 183 HIS A CA 1
ATOM 1461 C C . HIS A 1 183 ? 10.235 28.721 -0.625 1.00 57.41 183 HIS A C 1
ATOM 1463 O O . HIS A 1 183 ? 11.288 29.230 -0.236 1.00 57.41 183 HIS A O 1
ATOM 1469 N N . PHE A 1 184 ? 10.067 27.392 -0.629 1.00 56.84 184 PHE A N 1
ATOM 1470 C CA . PHE A 1 184 ? 11.126 26.460 -0.212 1.00 56.84 184 PHE A CA 1
ATOM 1471 C C . PHE A 1 184 ? 12.209 26.252 -1.284 1.00 56.84 184 PHE A C 1
ATOM 1473 O O . PHE A 1 184 ? 13.348 25.945 -0.929 1.00 56.84 184 PHE A O 1
ATOM 1480 N N . GLY A 1 185 ? 11.892 26.440 -2.571 1.00 53.44 185 GLY A N 1
ATOM 1481 C CA . GLY A 1 185 ? 12.859 26.300 -3.668 1.00 53.44 185 GLY A CA 1
ATOM 1482 C C . GLY A 1 185 ? 13.860 27.459 -3.763 1.00 53.44 185 GLY A C 1
ATOM 1483 O O . GLY A 1 185 ? 15.051 27.237 -3.972 1.00 53.44 185 GLY A O 1
ATOM 1484 N N . VAL A 1 186 ? 13.397 28.696 -3.560 1.00 48.62 186 VAL A N 1
ATOM 1485 C CA . VAL A 1 186 ? 14.183 29.924 -3.822 1.00 48.62 186 VAL A CA 1
ATOM 1486 C C . VAL A 1 186 ? 15.186 30.263 -2.699 1.00 48.62 186 VAL A C 1
ATOM 1488 O O . VAL A 1 186 ? 16.160 30.986 -2.915 1.00 48.62 186 VAL A O 1
ATOM 1491 N N . GLY A 1 187 ? 15.014 29.699 -1.498 1.00 45.59 187 GLY A N 1
ATOM 1492 C CA . GLY A 1 187 ? 15.725 30.074 -0.262 1.00 45.59 187 GLY A CA 1
ATOM 1493 C C . GLY A 1 187 ? 17.244 29.820 -0.179 1.00 45.59 187 GLY A C 1
ATOM 1494 O O . GLY A 1 187 ? 17.776 29.781 0.931 1.00 45.59 187 GLY A O 1
ATOM 1495 N N . LYS A 1 188 ? 17.960 29.620 -1.297 1.00 45.09 188 LYS A N 1
ATOM 1496 C CA . LYS A 1 188 ? 19.419 29.371 -1.326 1.00 45.09 188 LY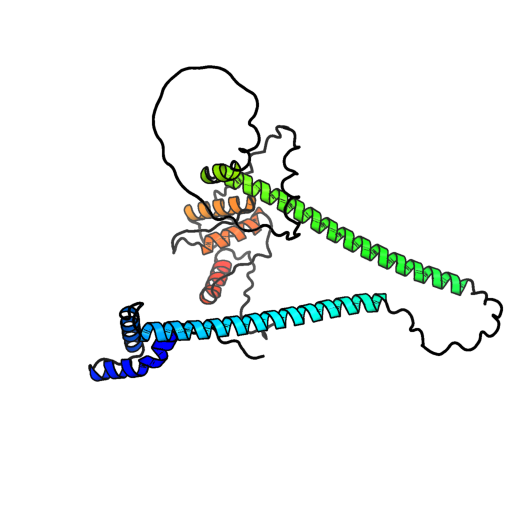S A CA 1
ATOM 1497 C C . LYS A 1 188 ? 20.243 30.161 -2.355 1.00 45.09 188 LYS A C 1
ATOM 1499 O O . LYS A 1 188 ? 21.455 29.976 -2.381 1.00 45.09 188 LYS A O 1
ATOM 1504 N N . GLN A 1 189 ? 19.654 31.067 -3.140 1.00 40.91 189 GLN A N 1
ATOM 1505 C CA . GLN A 1 189 ? 20.416 31.928 -4.072 1.00 40.91 189 GLN A CA 1
ATOM 1506 C C . GLN A 1 189 ? 20.698 33.355 -3.550 1.00 40.91 189 GLN A C 1
ATOM 1508 O O . GLN A 1 189 ? 21.407 34.121 -4.194 1.00 40.91 189 GLN A O 1
ATOM 1513 N N . ALA A 1 190 ? 20.223 33.715 -2.353 1.00 38.75 190 ALA A N 1
ATOM 1514 C CA . ALA A 1 190 ? 20.263 35.089 -1.834 1.00 38.75 190 ALA A CA 1
ATOM 1515 C C . ALA A 1 190 ? 21.514 35.470 -0.996 1.00 38.75 190 ALA A C 1
ATOM 1517 O O . ALA A 1 190 ? 21.422 36.345 -0.137 1.00 38.75 190 ALA A O 1
ATOM 1518 N N . THR A 1 191 ? 22.680 34.832 -1.191 1.00 35.97 191 THR A N 1
ATOM 1519 C CA . THR A 1 191 ? 23.903 35.124 -0.395 1.00 35.97 191 THR A CA 1
ATOM 1520 C C . THR A 1 191 ? 25.227 35.147 -1.183 1.00 35.97 191 THR A C 1
ATOM 1522 O O . THR A 1 191 ? 26.276 34.810 -0.626 1.00 35.97 191 THR A O 1
ATOM 1525 N N . GLN A 1 192 ? 25.233 35.569 -2.461 1.00 35.31 192 GLN A N 1
ATOM 1526 C CA . GLN A 1 192 ? 26.501 35.878 -3.157 1.00 35.31 192 GLN A CA 1
ATOM 1527 C C . GLN A 1 192 ? 26.418 36.852 -4.356 1.00 35.31 192 GLN A C 1
ATOM 1529 O O . GLN A 1 192 ? 27.047 36.638 -5.386 1.00 35.31 192 GLN A O 1
ATOM 1534 N N . ALA A 1 193 ? 25.693 37.964 -4.208 1.00 32.22 193 ALA A N 1
ATOM 1535 C CA . ALA A 1 193 ? 25.792 39.124 -5.103 1.00 32.22 193 ALA A CA 1
ATOM 1536 C C . ALA A 1 193 ? 25.608 40.407 -4.273 1.00 32.22 193 ALA A C 1
ATOM 1538 O O . ALA A 1 193 ? 24.517 40.652 -3.765 1.00 32.22 193 ALA A O 1
ATOM 1539 N N . GLY A 1 194 ? 26.682 41.175 -4.047 1.00 26.55 194 GLY A N 1
ATOM 1540 C CA . GLY A 1 194 ? 26.674 42.189 -2.980 1.00 26.55 194 GLY A CA 1
ATOM 1541 C C . GLY A 1 194 ? 27.790 43.234 -2.995 1.00 26.55 194 GLY A C 1
ATOM 1542 O O . GLY A 1 194 ? 28.050 43.831 -1.955 1.00 26.55 194 GLY A O 1
ATOM 1543 N N . GLU A 1 195 ? 28.431 43.487 -4.138 1.00 29.02 195 GLU A N 1
ATOM 1544 C CA . GLU A 1 195 ? 29.337 44.631 -4.303 1.00 29.02 195 GLU A CA 1
ATOM 1545 C C . GLU A 1 195 ? 28.963 45.463 -5.541 1.00 29.02 195 GLU A C 1
ATOM 1547 O O . GLU A 1 195 ? 28.436 44.949 -6.523 1.00 29.02 195 GLU A O 1
ATOM 1552 N N . ALA A 1 196 ? 29.257 46.765 -5.469 1.00 27.27 196 ALA A N 1
ATOM 1553 C CA . ALA A 1 196 ? 29.163 47.746 -6.554 1.00 27.27 196 ALA A CA 1
ATOM 1554 C C . ALA A 1 196 ? 27.780 48.001 -7.208 1.00 27.27 196 ALA A C 1
ATOM 1556 O O . ALA A 1 196 ? 27.593 47.796 -8.406 1.00 27.27 196 ALA A O 1
ATOM 1557 N N . LYS A 1 197 ? 26.914 48.743 -6.501 1.00 28.89 197 LYS A N 1
ATOM 1558 C CA . LYS A 1 197 ? 26.515 50.075 -7.010 1.00 28.89 197 LYS A CA 1
ATOM 1559 C C . LYS A 1 197 ? 26.121 51.043 -5.892 1.00 28.89 197 LYS A C 1
ATOM 1561 O O . LYS A 1 197 ? 25.622 50.643 -4.847 1.00 28.89 197 LYS A O 1
ATOM 1566 N N . LYS A 1 198 ? 26.419 52.327 -6.107 1.00 25.05 198 LYS A N 1
ATOM 1567 C CA . LYS A 1 198 ? 26.311 53.417 -5.127 1.00 25.05 198 LYS A CA 1
ATOM 1568 C C . LYS A 1 198 ? 25.705 54.634 -5.813 1.00 25.05 198 LYS A C 1
ATOM 1570 O O . LYS A 1 198 ? 26.392 55.282 -6.596 1.00 25.05 198 LYS A O 1
ATOM 1575 N N . GLU A 1 199 ? 24.472 54.981 -5.470 1.00 27.38 199 GLU A N 1
ATOM 1576 C CA . GLU A 1 199 ? 23.832 56.221 -5.919 1.00 27.38 199 GLU A CA 1
ATOM 1577 C C . GLU A 1 199 ? 22.961 56.828 -4.803 1.00 27.38 199 GLU A C 1
ATOM 1579 O O . GLU A 1 199 ? 22.769 56.211 -3.756 1.00 27.38 199 GLU A O 1
ATOM 1584 N N . LYS A 1 200 ? 22.572 58.101 -4.945 1.00 23.47 200 LYS A N 1
ATOM 1585 C CA . LYS A 1 200 ? 22.114 58.959 -3.830 1.00 23.47 200 LYS A CA 1
ATOM 1586 C C . LYS A 1 200 ? 20.591 59.142 -3.805 1.00 23.47 200 LYS A C 1
ATOM 1588 O O . LYS A 1 200 ? 20.020 59.445 -4.845 1.00 23.47 200 LYS A O 1
ATOM 1593 N N . GLY A 1 201 ? 19.980 59.174 -2.612 1.00 23.28 201 GLY A N 1
ATOM 1594 C CA . GLY A 1 201 ? 18.627 59.733 -2.446 1.00 23.28 201 GLY A CA 1
ATOM 1595 C C . GLY A 1 201 ? 18.008 59.674 -1.036 1.00 23.28 201 GLY A C 1
ATOM 1596 O O . GLY A 1 201 ? 17.508 58.637 -0.639 1.00 23.28 201 GLY A O 1
ATOM 1597 N N . GLY A 1 202 ? 17.969 60.816 -0.332 1.00 22.33 202 GLY A N 1
ATOM 1598 C CA . GLY A 1 202 ? 16.785 61.277 0.428 1.00 22.33 202 GLY A CA 1
ATOM 1599 C C . GLY A 1 202 ? 16.310 60.623 1.750 1.00 22.33 202 GLY A C 1
ATOM 1600 O O . GLY A 1 202 ? 15.306 59.931 1.731 1.00 22.33 202 GLY A O 1
ATOM 1601 N N . ALA A 1 203 ? 16.870 61.089 2.881 1.00 23.72 203 ALA A N 1
ATOM 1602 C CA . ALA A 1 203 ? 16.164 61.519 4.122 1.00 23.72 203 ALA A CA 1
ATOM 1603 C C . ALA A 1 203 ? 15.378 60.539 5.059 1.00 23.72 203 ALA A C 1
ATOM 1605 O O . ALA A 1 203 ? 14.900 59.492 4.651 1.00 23.72 203 ALA A O 1
ATOM 1606 N N . SER A 1 204 ? 15.205 60.988 6.325 1.00 23.94 204 SER A N 1
ATOM 1607 C CA . SER A 1 204 ? 14.512 60.377 7.501 1.00 23.94 204 SER A CA 1
ATOM 1608 C C . SER A 1 204 ? 15.071 59.036 8.027 1.00 23.94 204 SER A C 1
ATOM 1610 O O . SER A 1 204 ? 15.244 58.096 7.267 1.00 23.94 204 SER A O 1
ATOM 1612 N N . ALA A 1 205 ? 15.527 58.897 9.285 1.00 26.00 205 ALA A N 1
ATOM 1613 C CA . ALA A 1 205 ? 14.833 59.006 10.594 1.00 26.00 205 ALA A CA 1
ATOM 1614 C C . ALA A 1 205 ? 13.851 57.829 10.847 1.00 26.00 205 ALA A C 1
ATOM 1616 O O . ALA A 1 205 ? 13.072 57.508 9.960 1.00 26.00 205 ALA A O 1
ATOM 1617 N N . GLU A 1 206 ? 13.828 57.132 11.997 1.00 23.44 206 GLU A N 1
ATOM 1618 C CA . GLU A 1 206 ? 14.418 57.404 13.329 1.00 23.44 206 GLU A CA 1
ATOM 1619 C C . GLU A 1 206 ? 14.683 56.096 14.149 1.00 23.44 206 GLU A C 1
ATOM 1621 O O . GLU A 1 206 ? 14.502 55.006 13.624 1.00 23.44 206 GLU A O 1
ATOM 1626 N N . ALA A 1 207 ? 15.146 56.224 15.410 1.00 25.19 207 ALA A N 1
ATOM 1627 C CA . ALA A 1 207 ? 15.134 55.294 16.579 1.00 25.19 207 ALA A CA 1
ATOM 1628 C C . ALA A 1 207 ? 14.655 53.805 16.451 1.00 25.19 207 ALA A C 1
ATOM 1630 O O . ALA A 1 207 ? 13.656 53.520 15.810 1.00 25.19 207 ALA A O 1
ATOM 1631 N N . LYS A 1 208 ? 15.176 52.796 17.189 1.00 25.03 208 LYS A N 1
ATOM 1632 C CA . LYS A 1 208 ? 16.133 52.745 18.327 1.00 25.03 208 LYS A CA 1
ATOM 1633 C C . LYS A 1 208 ? 16.702 51.316 18.555 1.00 25.03 208 LYS A C 1
ATOM 1635 O O . LYS A 1 208 ? 15.965 50.345 18.476 1.00 25.03 208 LYS A O 1
ATOM 1640 N N . ALA A 1 209 ? 17.990 51.260 18.915 1.00 22.75 209 ALA A N 1
ATOM 1641 C CA . ALA A 1 209 ? 18.656 50.500 19.999 1.00 22.75 209 ALA A CA 1
ATOM 1642 C C . ALA A 1 209 ? 18.045 49.202 20.603 1.00 22.75 209 ALA A C 1
ATOM 1644 O O . ALA A 1 209 ? 16.907 49.203 21.066 1.00 22.75 209 ALA A O 1
ATOM 1645 N N . GLY A 1 210 ? 18.888 48.164 20.785 1.00 25.20 210 GLY A N 1
ATOM 1646 C CA . GLY A 1 210 ? 18.548 46.934 21.529 1.00 25.20 210 GLY A CA 1
ATOM 1647 C C . GLY A 1 210 ? 19.673 45.880 21.645 1.00 25.20 210 GLY A C 1
ATOM 1648 O O . GLY A 1 210 ? 19.587 44.828 21.023 1.00 25.20 210 GLY A O 1
ATOM 1649 N N . GLU A 1 211 ? 20.720 46.145 22.434 1.00 22.95 211 GLU A N 1
ATOM 1650 C CA . GLU A 1 211 ? 21.750 45.158 22.845 1.00 22.95 211 GLU A CA 1
ATOM 1651 C C . GLU A 1 211 ? 21.369 44.453 24.172 1.00 22.95 211 GLU A C 1
ATOM 1653 O O . GLU A 1 211 ? 20.539 44.973 24.914 1.00 22.95 211 GLU A O 1
ATOM 1658 N N . VAL A 1 212 ? 21.914 43.294 24.580 1.00 24.81 212 VAL A N 1
ATOM 1659 C CA . VAL A 1 212 ? 23.039 42.449 24.083 1.00 24.81 212 VAL A CA 1
ATOM 1660 C C . VAL A 1 212 ? 22.544 40.963 23.959 1.00 24.81 212 VAL A C 1
ATOM 1662 O O . VAL A 1 212 ? 21.346 40.782 23.781 1.00 24.81 212 VAL A O 1
ATOM 1665 N N . THR A 1 213 ? 23.265 39.819 23.964 1.00 25.81 213 THR A N 1
ATOM 1666 C CA . THR A 1 213 ? 24.646 39.405 24.332 1.00 25.81 213 THR A CA 1
ATOM 1667 C C . THR A 1 213 ? 25.029 38.071 23.643 1.00 25.81 213 THR A C 1
ATOM 1669 O O . THR A 1 213 ? 24.169 37.313 23.205 1.00 25.81 213 THR A O 1
ATOM 1672 N N . SER A 1 214 ? 26.316 37.697 23.659 1.00 27.34 214 SER A N 1
ATOM 1673 C CA . SER A 1 214 ? 26.805 36.300 23.570 1.00 27.34 214 SER A CA 1
ATOM 1674 C C . SER A 1 214 ? 27.980 36.130 24.553 1.00 27.34 214 SER A C 1
ATOM 1676 O O . SER A 1 214 ? 28.644 37.133 24.828 1.00 27.34 214 SER A O 1
ATOM 1678 N N . PRO A 1 215 ? 28.255 34.935 25.128 1.00 37.16 215 PRO A N 1
ATOM 1679 C CA . PRO A 1 215 ? 29.321 34.099 24.537 1.00 37.16 215 PRO A CA 1
ATOM 1680 C C . PRO A 1 215 ? 29.191 32.565 24.748 1.00 37.16 215 PRO A C 1
ATOM 1682 O O . PRO A 1 215 ? 28.655 32.096 25.746 1.00 37.16 215 PRO A O 1
ATOM 1685 N N . GLY A 1 216 ? 29.802 31.758 23.862 1.00 25.66 216 GLY A N 1
ATOM 1686 C CA . GLY A 1 216 ? 29.781 30.279 23.968 1.00 25.66 216 GLY A CA 1
ATOM 1687 C C . GLY A 1 216 ? 30.867 29.518 23.182 1.00 25.66 216 GLY A C 1
ATOM 1688 O O . GLY A 1 216 ? 30.594 28.493 22.566 1.00 25.66 216 GLY A O 1
ATOM 1689 N N . LYS A 1 217 ? 32.105 30.028 23.122 1.00 29.53 217 LYS A N 1
ATOM 1690 C CA . LYS A 1 217 ? 33.145 29.578 22.166 1.00 29.53 217 LYS A CA 1
ATOM 1691 C C . LYS A 1 217 ? 34.036 28.423 22.672 1.00 29.53 217 LYS A C 1
ATOM 1693 O O . LYS A 1 217 ? 34.945 28.677 23.456 1.00 29.53 217 LYS A O 1
ATOM 1698 N N . ARG A 1 218 ? 33.863 27.206 22.128 1.00 27.12 218 ARG A N 1
ATOM 1699 C CA . ARG A 1 218 ? 34.789 26.029 22.081 1.00 27.12 218 ARG A CA 1
ATOM 1700 C C . ARG A 1 218 ? 34.223 25.029 21.047 1.00 27.12 218 ARG A C 1
ATOM 1702 O O . ARG A 1 218 ? 33.011 24.953 20.932 1.00 27.12 218 ARG A O 1
ATOM 1709 N N . ARG A 1 219 ? 34.977 24.226 20.283 1.00 25.86 219 ARG A N 1
ATOM 1710 C CA . ARG A 1 219 ? 36.420 24.130 19.956 1.00 25.86 219 ARG A CA 1
ATOM 1711 C C . ARG A 1 219 ? 36.507 23.452 18.568 1.00 25.86 219 ARG A C 1
ATOM 1713 O O . ARG A 1 219 ? 35.722 22.553 18.299 1.00 25.86 219 ARG A O 1
ATOM 1720 N N . ARG A 1 220 ? 37.437 23.860 17.690 1.00 28.19 220 ARG A N 1
ATOM 1721 C CA . ARG A 1 220 ? 37.709 23.141 16.423 1.00 28.19 220 ARG A CA 1
ATOM 1722 C C . ARG A 1 220 ? 38.482 21.849 16.697 1.00 28.19 220 ARG A C 1
ATOM 1724 O O . ARG A 1 220 ? 39.471 21.896 17.420 1.00 28.19 220 ARG A O 1
ATOM 1731 N N . GLU A 1 221 ? 38.114 20.770 16.015 1.00 27.03 221 GLU A N 1
ATOM 1732 C CA . GLU A 1 221 ? 38.998 19.637 15.708 1.00 27.03 221 GLU A CA 1
ATOM 1733 C C . GLU A 1 221 ? 38.535 18.998 14.381 1.00 27.03 221 GLU A C 1
ATOM 1735 O O . GLU A 1 221 ? 37.383 19.179 13.983 1.00 27.03 221 GLU A O 1
ATOM 1740 N N . ALA A 1 222 ? 39.434 18.356 13.628 1.00 33.50 222 ALA A N 1
ATOM 1741 C CA . ALA A 1 222 ? 39.199 18.046 12.212 1.00 33.50 222 ALA A CA 1
ATOM 1742 C C . ALA A 1 222 ? 38.764 16.588 11.967 1.00 33.50 222 ALA A C 1
ATOM 1744 O O . ALA A 1 222 ? 39.557 15.663 12.130 1.00 33.50 222 ALA A O 1
ATOM 1745 N N . GLY A 1 223 ? 37.525 16.392 11.501 1.00 27.53 223 GLY A N 1
ATOM 1746 C CA . GLY A 1 223 ? 36.991 15.100 11.049 1.00 27.53 223 GLY A CA 1
ATOM 1747 C C . GLY A 1 223 ? 36.882 15.026 9.522 1.00 27.53 223 GLY A C 1
ATOM 1748 O O . GLY A 1 223 ? 36.161 15.808 8.907 1.00 27.53 223 GLY A O 1
ATOM 1749 N N . LYS A 1 224 ? 37.601 14.091 8.892 1.00 38.53 224 LYS A N 1
ATOM 1750 C CA . LYS A 1 224 ? 37.689 13.953 7.426 1.00 38.53 224 LYS A CA 1
ATOM 1751 C C . LYS A 1 224 ? 36.544 13.090 6.873 1.00 38.53 224 LYS A C 1
ATOM 1753 O O . LYS A 1 224 ? 36.669 11.871 6.831 1.00 38.53 224 LYS A O 1
ATOM 1758 N N . GLY A 1 225 ? 35.460 13.721 6.414 1.00 26.45 225 GLY A N 1
ATOM 1759 C CA . GLY A 1 225 ? 34.321 13.049 5.770 1.00 26.45 225 GLY A CA 1
ATOM 1760 C C . GLY A 1 225 ? 33.858 13.770 4.503 1.00 26.45 225 GLY A C 1
ATOM 1761 O O . GLY A 1 225 ? 33.186 14.792 4.586 1.00 26.45 225 GLY A O 1
ATOM 1762 N N . GLY A 1 226 ? 34.221 13.248 3.329 1.00 31.02 226 GLY A N 1
ATOM 1763 C CA . GLY A 1 226 ? 33.693 13.707 2.037 1.00 31.02 226 GLY A CA 1
ATOM 1764 C C . GLY A 1 226 ? 32.522 12.836 1.574 1.00 31.02 226 GLY A C 1
ATOM 1765 O O . GLY A 1 226 ? 32.475 11.658 1.919 1.00 31.02 226 GLY A O 1
ATOM 1766 N N . GLY A 1 227 ? 31.598 13.390 0.779 1.00 32.53 227 GLY A N 1
ATOM 1767 C CA . GLY A 1 227 ? 30.527 12.586 0.168 1.00 32.53 227 GLY A CA 1
ATOM 1768 C C . GLY A 1 227 ? 29.261 13.311 -0.305 1.00 32.53 227 GLY A C 1
ATOM 1769 O O . GLY A 1 227 ? 28.467 12.688 -0.999 1.00 32.53 227 GLY A O 1
ATOM 1770 N N . VAL A 1 228 ? 29.046 14.594 0.024 1.00 30.14 228 VAL A N 1
ATOM 1771 C CA . VAL A 1 228 ? 27.775 15.296 -0.283 1.00 30.14 228 VAL A CA 1
ATOM 1772 C C . VAL A 1 228 ? 28.011 16.685 -0.897 1.00 30.14 228 VAL A C 1
ATOM 1774 O O . VAL A 1 228 ? 27.664 17.706 -0.315 1.00 30.14 228 VAL A O 1
ATOM 1777 N N . ALA A 1 229 ? 28.649 16.727 -2.073 1.00 30.12 229 ALA A N 1
ATOM 1778 C CA . ALA A 1 229 ? 28.899 17.978 -2.813 1.00 30.12 229 ALA A CA 1
ATOM 1779 C C . ALA A 1 229 ? 28.721 17.875 -4.344 1.00 30.12 229 ALA A C 1
ATOM 1781 O O . ALA A 1 229 ? 28.503 18.888 -4.998 1.00 30.12 229 ALA A O 1
ATOM 1782 N N . ALA A 1 230 ? 28.776 16.672 -4.929 1.00 31.44 230 ALA A N 1
ATOM 1783 C CA . ALA A 1 230 ? 28.804 16.497 -6.387 1.00 31.44 230 ALA A CA 1
ATOM 1784 C C . ALA A 1 230 ? 27.445 16.692 -7.097 1.00 31.44 230 ALA A C 1
ATOM 1786 O O . ALA A 1 230 ? 27.421 16.918 -8.300 1.00 31.44 230 ALA A O 1
ATOM 1787 N N . ALA A 1 231 ? 26.321 16.613 -6.377 1.00 31.11 231 ALA A N 1
ATOM 1788 C CA . ALA A 1 231 ? 24.979 16.630 -6.975 1.00 31.11 231 ALA A CA 1
ATOM 1789 C C . ALA A 1 231 ? 24.392 18.038 -7.215 1.00 31.11 231 ALA A C 1
ATOM 1791 O O . ALA A 1 231 ? 23.360 18.156 -7.861 1.00 31.11 231 ALA A O 1
ATOM 1792 N N . ALA A 1 232 ? 25.016 19.099 -6.687 1.00 32.50 232 ALA A N 1
ATOM 1793 C CA . ALA A 1 232 ? 24.469 20.463 -6.729 1.00 32.50 232 ALA A CA 1
ATOM 1794 C C . ALA A 1 232 ? 25.093 21.365 -7.814 1.00 32.50 232 ALA A C 1
ATOM 1796 O O . ALA A 1 232 ? 24.635 22.486 -8.004 1.00 32.50 232 ALA A O 1
ATOM 1797 N N . ALA A 1 233 ? 26.138 20.899 -8.508 1.00 31.36 233 ALA A N 1
ATOM 1798 C CA . ALA A 1 233 ? 26.918 21.700 -9.461 1.00 31.36 233 ALA A CA 1
ATOM 1799 C C . ALA A 1 233 ? 26.548 21.467 -10.942 1.00 31.36 233 ALA A C 1
ATOM 1801 O O . ALA A 1 233 ? 27.142 22.080 -11.820 1.00 31.36 233 ALA A O 1
ATOM 1802 N N . ALA A 1 234 ? 25.585 20.584 -11.226 1.00 31.52 234 ALA A N 1
ATOM 1803 C CA . ALA A 1 234 ? 25.168 20.215 -12.585 1.00 31.52 234 ALA A CA 1
ATOM 1804 C C . ALA A 1 234 ? 23.911 20.969 -13.078 1.00 31.52 234 ALA A C 1
ATOM 1806 O O . ALA A 1 234 ? 23.306 20.567 -14.063 1.00 31.52 234 ALA A O 1
ATOM 1807 N N . ALA A 1 235 ? 23.498 22.032 -12.378 1.00 35.66 235 ALA A N 1
ATOM 1808 C CA . ALA A 1 235 ? 22.236 22.748 -12.611 1.00 35.66 235 ALA A CA 1
ATOM 1809 C C . ALA A 1 235 ? 22.416 24.171 -13.185 1.00 35.66 235 ALA A C 1
ATOM 1811 O O . ALA A 1 235 ? 21.488 24.971 -13.145 1.00 35.66 235 ALA A O 1
ATOM 1812 N N . THR A 1 236 ? 23.615 24.516 -13.669 1.00 37.12 236 THR A N 1
ATOM 1813 C CA . THR A 1 236 ? 23.964 25.874 -14.136 1.00 37.12 236 THR A CA 1
ATOM 1814 C C . THR A 1 236 ? 24.801 25.843 -15.420 1.00 37.12 236 THR A C 1
ATOM 1816 O O . THR A 1 236 ? 25.901 26.393 -15.455 1.00 37.12 236 THR A O 1
ATOM 1819 N N . ALA A 1 237 ? 24.302 25.140 -16.442 1.00 38.19 237 ALA A N 1
ATOM 1820 C CA . ALA A 1 237 ? 24.754 25.205 -17.839 1.00 38.19 237 ALA A CA 1
ATOM 1821 C C . ALA A 1 237 ? 23.742 24.480 -18.755 1.00 38.19 237 ALA A C 1
ATOM 1823 O O . ALA A 1 237 ? 24.070 23.484 -19.394 1.00 38.19 237 ALA A O 1
ATOM 1824 N N . ALA A 1 238 ? 22.496 24.951 -18.757 1.00 33.81 238 ALA A N 1
ATOM 1825 C CA . ALA A 1 238 ? 21.522 24.671 -19.807 1.00 33.81 238 ALA A CA 1
ATOM 1826 C C . ALA A 1 238 ? 21.093 26.035 -20.353 1.00 33.81 238 ALA A C 1
ATOM 1828 O O . ALA A 1 238 ? 20.806 26.937 -19.563 1.00 33.81 238 ALA A O 1
ATOM 1829 N N . GLU A 1 239 ? 21.170 26.207 -21.667 1.00 35.34 239 GLU A N 1
ATOM 1830 C CA . GLU A 1 239 ? 20.828 27.461 -22.338 1.00 35.34 239 GLU A CA 1
ATOM 1831 C C . GLU A 1 239 ? 19.301 27.563 -22.483 1.00 35.34 239 GLU A C 1
ATOM 1833 O O . GLU A 1 239 ? 18.600 26.553 -22.420 1.00 35.34 239 GLU A O 1
ATOM 1838 N N . GLU A 1 240 ? 18.773 28.782 -22.612 1.00 38.50 240 GLU A N 1
ATOM 1839 C CA . GLU A 1 240 ? 17.328 29.041 -22.702 1.00 38.50 240 GLU A CA 1
ATOM 1840 C C . GLU A 1 240 ? 16.799 28.713 -24.112 1.00 38.50 240 GLU A C 1
ATOM 1842 O O . GLU A 1 240 ? 16.375 29.590 -24.862 1.00 38.50 240 GLU A O 1
ATOM 1847 N N . GLU A 1 241 ? 16.843 27.432 -24.486 1.00 34.50 241 GLU A N 1
ATOM 1848 C CA . GLU A 1 241 ? 16.024 26.909 -25.579 1.00 34.50 241 GLU A CA 1
ATOM 1849 C C . GLU A 1 241 ? 14.587 26.749 -25.065 1.00 34.50 241 GLU A C 1
ATOM 1851 O O . GLU A 1 241 ? 14.298 25.890 -24.229 1.00 34.50 241 GLU A O 1
ATOM 1856 N N . GLU A 1 242 ? 13.680 27.601 -25.551 1.00 37.94 242 GLU A N 1
ATOM 1857 C CA . GLU A 1 242 ? 12.236 27.486 -25.318 1.00 37.94 242 GLU A CA 1
ATOM 1858 C C . GLU A 1 242 ? 11.667 26.288 -26.106 1.00 37.94 242 GLU A C 1
ATOM 1860 O O . GLU A 1 242 ? 10.933 26.451 -27.081 1.00 37.94 242 GLU A O 1
ATOM 1865 N N . GLU A 1 243 ? 12.001 25.060 -25.688 1.00 38.28 243 GLU A N 1
ATOM 1866 C CA . GLU A 1 243 ? 11.176 23.897 -26.023 1.00 38.28 243 GLU A CA 1
ATOM 1867 C C . GLU A 1 243 ? 9.774 24.135 -25.441 1.00 38.28 243 GLU A C 1
ATOM 1869 O O . GLU A 1 243 ? 9.602 24.278 -24.226 1.00 38.28 243 GLU A O 1
ATOM 1874 N N . GLU A 1 244 ? 8.758 24.186 -26.306 1.00 39.06 244 GLU A N 1
ATOM 1875 C CA . GLU A 1 244 ? 7.361 24.237 -25.878 1.00 39.06 244 GLU A CA 1
ATOM 1876 C C . GLU A 1 244 ? 7.040 22.943 -25.102 1.00 39.06 244 GLU A C 1
ATOM 1878 O O . GLU A 1 244 ? 6.791 21.904 -25.713 1.00 39.06 244 GLU A O 1
ATOM 1883 N N . GLU A 1 245 ? 7.057 22.982 -23.755 1.00 44.72 245 GLU A N 1
ATOM 1884 C CA . GLU A 1 245 ? 6.562 21.881 -22.908 1.00 44.72 245 GLU A CA 1
ATOM 1885 C C . GLU A 1 245 ? 5.106 21.582 -23.318 1.00 44.72 245 GLU A C 1
ATOM 1887 O O . GLU A 1 245 ? 4.181 22.256 -22.850 1.00 44.72 245 GLU A O 1
ATOM 1892 N N . GLU A 1 246 ? 4.889 20.567 -24.168 1.00 42.12 246 GLU A N 1
ATOM 1893 C CA . GLU A 1 246 ? 3.552 20.056 -24.477 1.00 42.12 246 GLU A CA 1
ATOM 1894 C C . GLU A 1 246 ? 2.839 19.777 -23.152 1.00 42.12 246 GLU A C 1
ATOM 1896 O O . GLU A 1 246 ? 3.263 18.928 -22.359 1.00 42.12 246 GLU A O 1
ATOM 1901 N N . ALA A 1 247 ? 1.778 20.545 -22.880 1.00 45.44 247 ALA A N 1
ATOM 1902 C CA . ALA A 1 247 ? 1.119 20.525 -21.583 1.00 45.44 247 ALA A CA 1
ATOM 1903 C C . ALA A 1 247 ? 0.683 19.082 -21.267 1.00 45.44 247 ALA A C 1
ATOM 1905 O O . ALA A 1 247 ? -0.100 18.514 -22.033 1.00 45.44 247 ALA A O 1
ATOM 1906 N N . PRO A 1 248 ? 1.179 18.475 -20.168 1.00 51.22 248 PRO A N 1
ATOM 1907 C CA . PRO A 1 248 ? 1.184 17.025 -20.007 1.00 51.22 248 PRO A CA 1
ATOM 1908 C C . PRO A 1 248 ? -0.236 16.477 -20.113 1.00 51.22 248 PRO A C 1
ATOM 1910 O O . PRO A 1 248 ? -1.090 16.886 -19.324 1.00 51.22 248 PRO A O 1
ATOM 1913 N N . GLU A 1 249 ? -0.482 15.583 -21.082 1.00 53.72 249 GLU A N 1
ATOM 1914 C CA . GLU A 1 249 ? -1.821 15.102 -21.453 1.00 53.72 249 GLU A CA 1
ATOM 1915 C C . GLU A 1 249 ? -2.624 14.674 -20.217 1.00 53.72 249 GLU A C 1
ATOM 1917 O O . GLU A 1 249 ? -2.473 13.563 -19.700 1.00 53.72 249 GLU A O 1
ATOM 1922 N N . THR A 1 250 ? -3.490 15.562 -19.709 1.00 58.16 250 THR A N 1
ATOM 1923 C CA . THR A 1 250 ? -4.168 15.308 -18.432 1.00 58.16 250 THR A CA 1
ATOM 1924 C C . THR A 1 250 ? -5.267 14.268 -18.623 1.00 58.16 250 THR A C 1
ATOM 1926 O O . THR A 1 250 ? -6.428 14.600 -18.857 1.00 58.16 250 THR A O 1
ATOM 1929 N N . THR A 1 251 ? -4.904 12.987 -18.527 1.00 69.25 251 THR A N 1
ATOM 1930 C CA . THR A 1 251 ? -5.817 11.876 -18.801 1.00 69.25 251 THR A CA 1
ATOM 1931 C C . THR A 1 251 ? -7.007 11.944 -17.842 1.00 69.25 251 THR A C 1
ATOM 1933 O O . THR A 1 251 ? -6.877 11.711 -16.640 1.00 69.25 251 THR A O 1
ATOM 1936 N N . PHE A 1 252 ? -8.170 12.335 -18.369 1.00 80.25 252 PHE A N 1
ATOM 1937 C CA . PHE A 1 252 ? -9.368 12.618 -17.585 1.00 80.25 252 PHE A CA 1
ATOM 1938 C C . PHE A 1 252 ? -10.518 11.721 -18.040 1.00 80.25 252 PHE A C 1
ATOM 1940 O O . PHE A 1 252 ? -11.142 11.928 -19.082 1.00 80.25 252 PHE A O 1
ATOM 1947 N N . LEU A 1 253 ? -10.802 10.699 -17.238 1.00 83.31 253 LEU A N 1
ATOM 1948 C CA . LEU A 1 253 ? -11.866 9.746 -17.493 1.00 83.31 253 LEU A CA 1
ATOM 1949 C C . LEU A 1 253 ? -13.228 10.352 -17.137 1.00 83.31 253 LEU A C 1
ATOM 1951 O O . LEU A 1 253 ? -13.533 10.612 -15.974 1.00 83.31 253 LEU A O 1
ATOM 1955 N N . THR A 1 254 ? -14.087 10.515 -18.143 1.00 83.50 254 THR A N 1
ATOM 1956 C CA . THR A 1 254 ? -15.509 10.877 -17.970 1.00 83.50 254 THR A CA 1
ATOM 1957 C C . THR A 1 254 ? -16.408 9.663 -17.696 1.00 83.50 254 THR A C 1
ATOM 1959 O O . THR A 1 254 ? -17.601 9.810 -17.429 1.00 83.50 254 THR A O 1
ATOM 1962 N N . LYS A 1 255 ? -15.850 8.448 -17.766 1.00 88.00 255 LYS A N 1
ATOM 1963 C CA . LYS A 1 255 ? -16.512 7.155 -17.538 1.00 88.00 255 LYS A CA 1
ATOM 1964 C C . LYS A 1 255 ? -15.567 6.234 -16.763 1.00 88.00 255 LYS A C 1
ATOM 1966 O O . LYS A 1 255 ? -14.356 6.383 -16.856 1.00 88.00 255 LYS A O 1
ATOM 1971 N N . GLN A 1 256 ? -16.109 5.273 -16.021 1.00 90.19 256 GLN A N 1
ATOM 1972 C CA . GLN A 1 256 ? -15.291 4.222 -15.402 1.00 90.19 256 GLN A CA 1
ATOM 1973 C C . GLN A 1 256 ? -14.675 3.289 -16.466 1.00 90.19 256 GLN A C 1
ATOM 1975 O O . GLN A 1 256 ? -15.306 3.120 -17.511 1.00 90.19 256 GLN A O 1
ATOM 1980 N N . PRO A 1 257 ? -13.529 2.634 -16.185 1.00 90.81 257 PRO A N 1
ATOM 1981 C CA . PRO A 1 257 ? -13.004 1.549 -17.015 1.00 90.81 257 PRO A CA 1
ATOM 1982 C C . PRO A 1 257 ? -14.044 0.447 -17.254 1.00 90.81 257 PRO A C 1
ATOM 1984 O O . PRO A 1 257 ? -14.751 0.034 -16.325 1.00 90.81 257 PRO A O 1
ATOM 1987 N N . ASP A 1 258 ? -14.123 -0.055 -18.483 1.00 91.00 258 ASP A N 1
ATOM 1988 C CA . ASP A 1 258 ? -15.122 -1.030 -18.912 1.00 91.00 258 ASP A CA 1
ATOM 1989 C C . ASP A 1 258 ? -14.988 -2.372 -18.182 1.00 91.00 258 ASP A C 1
ATOM 1991 O O . ASP A 1 258 ? -15.987 -3.073 -18.011 1.00 91.00 258 ASP A O 1
ATOM 1995 N N . CYS A 1 259 ? -13.806 -2.755 -17.696 1.00 89.50 259 CYS A N 1
ATOM 1996 C CA . CYS A 1 259 ? -13.628 -3.959 -16.881 1.00 89.50 259 CYS A CA 1
ATOM 1997 C C . CYS A 1 259 ? -14.298 -3.885 -15.491 1.00 89.50 259 CYS A C 1
ATOM 1999 O O . CYS A 1 259 ? -14.435 -4.924 -14.839 1.00 89.50 259 CYS A O 1
ATOM 2001 N N . ILE A 1 260 ? -14.803 -2.716 -15.064 1.00 92.94 260 ILE A N 1
ATOM 2002 C CA . ILE A 1 260 ? -15.615 -2.562 -13.847 1.00 92.94 260 ILE A CA 1
ATOM 2003 C C . ILE A 1 260 ? -17.087 -2.889 -14.151 1.00 92.94 260 ILE A C 1
ATOM 2005 O O . ILE A 1 260 ? -17.822 -2.057 -14.685 1.00 92.94 260 ILE A O 1
ATOM 2009 N N . LYS A 1 261 ? -17.537 -4.103 -13.798 1.00 87.75 261 LYS A N 1
ATOM 2010 C CA . LYS A 1 261 ? -18.829 -4.660 -14.261 1.00 87.75 261 LYS A CA 1
ATOM 2011 C C . LYS A 1 261 ? -19.998 -4.611 -13.268 1.00 87.75 261 LYS A C 1
ATOM 2013 O O . LYS A 1 261 ? -21.138 -4.534 -13.713 1.00 87.75 261 LYS A O 1
ATOM 2018 N N . PHE A 1 262 ? -19.772 -4.674 -11.950 1.00 82.00 262 PHE A N 1
ATOM 2019 C CA . PHE A 1 262 ? -20.875 -4.882 -10.983 1.00 82.00 262 PHE A CA 1
ATOM 2020 C C . PHE A 1 262 ? -21.821 -3.677 -10.801 1.00 82.00 262 PHE A C 1
ATOM 2022 O O . PHE A 1 262 ? -22.964 -3.842 -10.379 1.00 82.00 262 PHE A O 1
ATOM 2029 N N . GLY A 1 263 ? -21.377 -2.457 -11.100 1.00 87.38 263 GLY A N 1
ATOM 2030 C CA . GLY A 1 263 ? -22.184 -1.254 -10.908 1.00 87.38 263 GLY A CA 1
ATOM 2031 C C . GLY A 1 263 ? -21.478 0.008 -11.388 1.00 87.38 263 GLY A C 1
ATOM 2032 O O . GLY A 1 263 ? -20.360 -0.058 -11.898 1.00 87.38 263 GLY A O 1
ATOM 2033 N N . LYS A 1 264 ? -22.133 1.161 -11.214 1.00 91.38 264 LYS A N 1
ATOM 2034 C CA . LYS A 1 264 ? -21.591 2.467 -11.609 1.00 91.38 264 LYS A CA 1
ATOM 2035 C C . LYS A 1 264 ? -20.897 3.175 -10.446 1.00 91.38 264 LYS A C 1
ATOM 2037 O O . LYS A 1 264 ? -21.479 3.291 -9.366 1.00 91.38 264 LYS A O 1
ATOM 2042 N N . MET A 1 265 ? -19.691 3.683 -10.691 1.00 93.69 265 MET A N 1
ATOM 2043 C CA . MET A 1 265 ? -18.980 4.588 -9.783 1.00 93.69 265 MET A CA 1
ATOM 2044 C C . MET A 1 265 ? -19.762 5.900 -9.600 1.00 93.69 265 MET A C 1
ATOM 2046 O O . MET A 1 265 ? -20.478 6.350 -10.498 1.00 93.69 265 MET A O 1
ATOM 2050 N N . ARG A 1 266 ? -19.646 6.520 -8.421 1.00 93.12 266 ARG A N 1
ATOM 2051 C CA . ARG A 1 266 ? -20.185 7.868 -8.156 1.00 93.12 266 ARG A CA 1
ATOM 2052 C C . ARG A 1 266 ? -19.241 8.942 -8.709 1.00 93.12 266 ARG A C 1
ATOM 2054 O O . ARG A 1 266 ? -18.060 8.673 -8.890 1.00 93.12 266 ARG A O 1
ATOM 2061 N N . HIS A 1 267 ? -19.744 10.163 -8.916 1.00 91.75 267 HIS A N 1
ATOM 2062 C CA . HIS A 1 267 ? -18.963 11.287 -9.459 1.00 91.75 267 HIS A CA 1
ATOM 2063 C C . HIS A 1 267 ? -17.649 11.509 -8.685 1.00 91.75 267 HIS A C 1
ATOM 2065 O O . HIS A 1 267 ? -16.576 11.367 -9.261 1.00 91.75 267 HIS A O 1
ATOM 2071 N N . TYR A 1 268 ? -17.732 11.642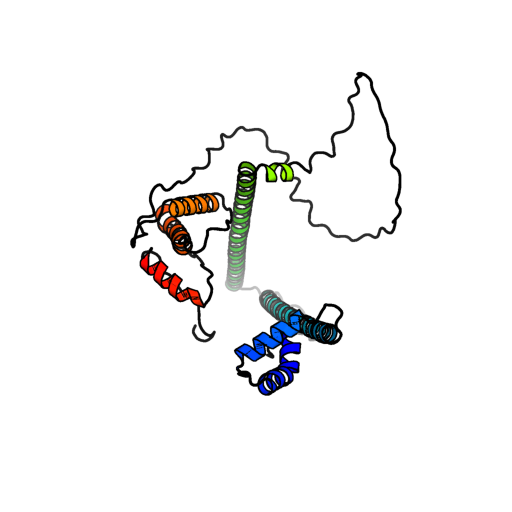 -7.356 1.00 92.88 268 TYR A N 1
ATOM 2072 C CA . TYR A 1 268 ? -16.566 11.783 -6.472 1.00 92.88 268 TYR A CA 1
ATOM 2073 C C . TYR A 1 268 ? -15.569 10.610 -6.538 1.00 92.88 268 TYR A C 1
ATOM 2075 O O . TYR A 1 268 ? -14.386 10.786 -6.269 1.00 92.88 268 TYR A O 1
ATOM 2083 N N . GLN A 1 269 ? -16.010 9.410 -6.935 1.00 94.25 269 GLN A N 1
ATOM 2084 C CA . GLN A 1 269 ? -15.129 8.248 -7.107 1.00 94.25 269 GLN A CA 1
ATOM 2085 C C . GLN A 1 269 ? -14.400 8.282 -8.456 1.00 94.25 269 GLN A C 1
ATOM 2087 O O . GLN A 1 269 ? -13.286 7.773 -8.549 1.00 94.25 269 GLN A O 1
ATOM 2092 N N . LEU A 1 270 ? -15.006 8.880 -9.488 1.00 92.62 270 LEU A N 1
ATOM 2093 C CA . LEU A 1 270 ? -14.344 9.169 -10.764 1.00 92.62 270 LEU A CA 1
ATOM 2094 C C . LEU A 1 270 ? -13.379 10.354 -10.625 1.00 92.62 270 LEU A C 1
ATOM 2096 O O . LEU A 1 270 ? -12.290 10.315 -11.183 1.00 92.62 270 LEU A O 1
ATOM 2100 N N . GLU A 1 271 ? -13.724 11.363 -9.824 1.00 91.12 271 GLU A N 1
ATOM 2101 C CA . GLU A 1 271 ? -12.818 12.464 -9.469 1.00 91.12 271 GLU A CA 1
ATOM 2102 C C . GLU A 1 271 ? -11.604 11.956 -8.675 1.00 91.12 271 GLU A C 1
ATOM 2104 O O . GLU A 1 271 ? -10.468 12.251 -9.048 1.00 91.12 271 GLU A O 1
ATOM 2109 N N . GLY A 1 272 ? -11.818 11.108 -7.659 1.00 93.56 272 GLY A N 1
ATOM 2110 C CA . GLY A 1 272 ? -10.743 10.435 -6.918 1.00 93.56 272 GLY A CA 1
ATOM 2111 C C . GLY A 1 272 ? -9.879 9.514 -7.791 1.00 93.56 272 GLY A C 1
ATOM 2112 O O . GLY A 1 272 ? -8.655 9.501 -7.652 1.00 93.56 272 GLY A O 1
ATOM 2113 N N . LEU A 1 273 ? -10.482 8.800 -8.752 1.00 93.94 273 LEU A N 1
ATOM 2114 C CA . LEU A 1 273 ? -9.750 8.027 -9.762 1.00 93.94 273 LEU A CA 1
ATOM 2115 C C . LEU A 1 273 ? -8.892 8.935 -10.655 1.00 93.94 273 LEU A C 1
ATOM 2117 O O . LEU A 1 273 ? -7.694 8.699 -10.769 1.00 93.94 273 LEU A O 1
ATOM 2121 N N . ASN A 1 274 ? -9.462 9.993 -11.235 1.00 92.31 274 ASN A N 1
ATOM 2122 C CA . ASN A 1 274 ? -8.738 10.943 -12.087 1.00 92.31 274 ASN A CA 1
ATOM 2123 C C . ASN A 1 274 ? -7.601 11.650 -11.334 1.00 92.31 274 ASN A C 1
ATOM 2125 O O . ASN A 1 274 ? -6.534 11.883 -11.902 1.00 92.31 274 ASN A O 1
ATOM 2129 N N . TRP A 1 275 ? -7.785 11.944 -10.046 1.00 92.25 275 TRP A N 1
ATOM 2130 C CA . TRP A 1 275 ? -6.719 12.443 -9.181 1.00 92.25 275 TRP A CA 1
ATOM 2131 C C . TRP A 1 275 ? -5.593 11.410 -9.019 1.00 92.25 275 TRP A C 1
ATOM 2133 O O . TRP A 1 275 ? -4.440 11.728 -9.301 1.00 92.25 275 TRP A O 1
ATOM 2143 N N . MET A 1 276 ? -5.904 10.155 -8.671 1.00 94.25 276 MET A N 1
ATOM 2144 C CA . MET A 1 276 ? -4.890 9.093 -8.556 1.00 94.25 276 MET A CA 1
ATOM 2145 C C . MET A 1 276 ? -4.185 8.773 -9.886 1.00 94.25 276 MET A C 1
ATOM 2147 O O . MET A 1 276 ? -2.995 8.464 -9.873 1.00 94.25 276 MET A O 1
ATOM 2151 N N . ILE A 1 277 ? -4.878 8.886 -11.023 1.00 91.94 277 ILE A N 1
ATOM 2152 C CA . ILE A 1 277 ? -4.291 8.754 -12.366 1.00 91.94 277 ILE A CA 1
ATOM 2153 C C . ILE A 1 277 ? -3.265 9.864 -12.610 1.00 91.94 277 ILE A C 1
ATOM 2155 O O . ILE A 1 277 ? -2.115 9.564 -12.921 1.00 91.94 277 ILE A O 1
ATOM 2159 N N . ARG A 1 278 ? -3.639 11.131 -12.383 1.00 87.94 278 ARG A N 1
ATOM 2160 C CA . ARG A 1 278 ? -2.724 12.279 -12.516 1.00 87.94 278 ARG A CA 1
ATOM 2161 C C . ARG A 1 278 ? -1.496 12.142 -11.620 1.00 87.94 278 ARG A C 1
ATOM 2163 O O . ARG A 1 278 ? -0.394 12.449 -12.064 1.00 87.94 278 ARG A O 1
ATOM 2170 N N . LEU A 1 279 ? -1.665 11.652 -10.389 1.00 89.00 279 LEU A N 1
ATOM 2171 C CA . LEU A 1 279 ? -0.537 11.371 -9.500 1.00 89.00 279 LEU A CA 1
ATOM 2172 C C . LEU A 1 279 ? 0.385 10.288 -10.073 1.00 89.00 279 LEU A C 1
ATOM 2174 O O . LEU A 1 279 ? 1.590 10.508 -10.127 1.00 89.00 279 LEU A O 1
ATOM 2178 N N . ASN A 1 280 ? -0.163 9.160 -10.539 1.00 89.31 280 ASN A N 1
ATOM 2179 C CA . ASN A 1 280 ? 0.624 8.086 -11.150 1.00 89.31 280 ASN A CA 1
ATOM 2180 C C . ASN A 1 280 ? 1.403 8.570 -12.379 1.00 89.31 280 ASN A C 1
ATOM 2182 O O . ASN A 1 280 ? 2.598 8.311 -12.486 1.00 89.31 280 ASN A O 1
ATOM 2186 N N . ASP A 1 281 ? 0.732 9.278 -13.286 1.00 85.88 281 ASP A N 1
ATOM 2187 C CA . ASP A 1 281 ? 1.320 9.723 -14.550 1.00 85.88 281 ASP A CA 1
ATOM 2188 C C . ASP A 1 281 ? 2.385 10.825 -14.345 1.00 85.88 281 ASP A C 1
ATOM 2190 O O . ASP A 1 281 ? 3.293 10.952 -15.159 1.00 85.88 281 ASP A O 1
ATOM 2194 N N . ASN A 1 282 ? 2.368 11.528 -13.202 1.00 82.75 282 ASN A N 1
ATOM 2195 C CA . ASN A 1 282 ? 3.449 12.422 -12.746 1.00 82.75 282 ASN A CA 1
ATOM 2196 C C . ASN A 1 282 ? 4.446 11.746 -11.772 1.00 82.75 282 ASN A C 1
ATOM 2198 O O . ASN A 1 282 ? 5.284 12.417 -11.166 1.00 82.75 282 ASN A O 1
ATOM 2202 N N . GLY A 1 283 ? 4.354 10.428 -11.560 1.00 83.62 283 GLY A N 1
ATOM 2203 C CA . GLY A 1 283 ? 5.239 9.672 -10.665 1.00 83.62 283 GLY A CA 1
ATOM 2204 C C . GLY A 1 283 ? 5.125 10.036 -9.175 1.00 83.62 283 GLY A C 1
ATOM 2205 O O . GLY A 1 283 ? 6.077 9.819 -8.422 1.00 83.62 283 GLY A O 1
ATOM 2206 N N . ILE A 1 284 ? 4.005 10.619 -8.732 1.00 86.75 284 ILE A N 1
ATOM 2207 C CA . ILE A 1 284 ? 3.763 11.134 -7.372 1.00 86.75 284 ILE A CA 1
ATOM 2208 C C . ILE A 1 284 ? 2.990 10.131 -6.504 1.00 86.75 284 ILE A C 1
ATOM 2210 O O . ILE A 1 284 ? 2.055 9.469 -6.944 1.00 86.75 284 ILE A O 1
ATOM 2214 N N . ASN A 1 285 ? 3.345 10.066 -5.217 1.00 90.25 285 ASN A N 1
ATOM 2215 C CA . ASN A 1 285 ? 2.639 9.253 -4.224 1.00 90.25 285 ASN A CA 1
ATOM 2216 C C . ASN A 1 285 ? 1.531 10.098 -3.568 1.00 90.25 285 ASN A C 1
ATOM 2218 O O . ASN A 1 285 ? 1.829 11.172 -3.045 1.00 90.25 285 ASN A O 1
ATOM 2222 N N . GLY A 1 286 ? 0.292 9.603 -3.537 1.00 89.25 286 GLY A N 1
ATOM 2223 C CA . GLY A 1 286 ? -0.843 10.261 -2.874 1.00 89.25 286 GLY A CA 1
ATOM 2224 C C . GLY A 1 286 ? -1.295 9.587 -1.578 1.00 89.25 286 GLY A C 1
ATOM 2225 O O . GLY A 1 286 ? -1.008 8.415 -1.337 1.00 89.25 286 GLY A O 1
ATOM 2226 N N . ILE A 1 287 ? -2.067 10.322 -0.773 1.00 93.06 287 ILE A N 1
ATOM 2227 C CA . ILE A 1 287 ? -2.820 9.800 0.377 1.00 93.06 287 ILE A CA 1
ATOM 2228 C C . ILE A 1 287 ? -4.300 10.131 0.155 1.00 93.06 287 ILE A C 1
ATOM 2230 O O . ILE A 1 287 ? -4.684 11.296 0.205 1.00 93.06 287 ILE A O 1
ATOM 2234 N N . LEU A 1 288 ? -5.129 9.114 -0.092 1.00 91.31 288 LEU A N 1
ATOM 2235 C CA . LEU A 1 288 ? -6.574 9.279 -0.272 1.00 91.31 288 LEU A CA 1
ATOM 2236 C C . LEU A 1 288 ? -7.260 9.428 1.098 1.00 91.31 288 LEU A C 1
ATOM 2238 O O . LEU A 1 288 ? -7.512 8.437 1.790 1.00 91.31 288 LEU A O 1
ATOM 2242 N N . ALA A 1 289 ? -7.519 10.675 1.493 1.00 92.38 289 ALA A N 1
ATOM 2243 C CA . ALA A 1 289 ? -7.972 11.056 2.833 1.00 92.38 289 ALA A CA 1
ATOM 2244 C C . ALA A 1 289 ? -9.507 11.079 3.024 1.00 92.38 289 ALA A C 1
ATOM 2246 O O . ALA A 1 289 ? -9.979 11.576 4.043 1.00 92.38 289 ALA A O 1
ATOM 2247 N N . ASP A 1 290 ? -10.276 10.537 2.072 1.00 90.94 290 ASP A N 1
ATOM 2248 C CA . ASP A 1 290 ? -11.744 10.449 2.094 1.00 90.94 290 ASP A CA 1
ATOM 2249 C C . ASP A 1 290 ? -12.328 9.984 3.439 1.00 90.94 290 ASP A C 1
ATOM 2251 O O . ASP A 1 290 ? -11.725 9.187 4.166 1.00 90.94 290 ASP A O 1
ATOM 2255 N N . GLU A 1 291 ? -13.586 10.338 3.698 1.00 93.38 291 GLU A N 1
ATOM 2256 C CA . GLU A 1 291 ? -14.372 9.802 4.811 1.00 93.38 291 GLU A CA 1
ATOM 2257 C C . GLU A 1 291 ? -14.536 8.263 4.748 1.00 93.38 291 GLU A C 1
ATOM 2259 O O . GLU A 1 291 ? -14.325 7.594 3.722 1.00 93.38 291 GLU A O 1
ATOM 2264 N N . MET A 1 292 ? -14.905 7.651 5.875 1.00 88.50 292 MET A N 1
ATOM 2265 C CA . MET A 1 292 ? -15.312 6.245 5.911 1.00 88.50 292 MET A CA 1
ATOM 2266 C C . MET A 1 292 ? -16.604 6.048 5.098 1.00 88.50 292 MET A C 1
ATOM 2268 O O . MET A 1 292 ? -17.455 6.920 5.035 1.00 88.50 292 MET A O 1
ATOM 2272 N N . GLY A 1 293 ? -16.747 4.901 4.429 1.00 88.75 293 GLY A N 1
ATOM 2273 C CA . GLY A 1 293 ? -17.932 4.602 3.609 1.00 88.75 293 GLY A CA 1
ATOM 2274 C C . GLY A 1 293 ? -17.889 5.085 2.150 1.00 88.75 293 GLY A C 1
ATOM 2275 O O . GLY A 1 293 ? -18.517 4.440 1.314 1.00 88.75 293 GLY A O 1
ATOM 2276 N N . LEU A 1 294 ? -17.072 6.085 1.781 1.00 91.12 294 LEU A N 1
ATOM 2277 C CA . LEU A 1 294 ? -16.963 6.628 0.402 1.00 91.12 294 LEU A CA 1
ATOM 2278 C C . LEU A 1 294 ? -16.353 5.666 -0.655 1.00 91.12 294 LEU A C 1
ATOM 2280 O O . LEU A 1 294 ? -16.006 6.048 -1.774 1.00 91.12 294 LEU A O 1
ATOM 2284 N N . GLY A 1 295 ? -16.242 4.375 -0.338 1.00 92.38 295 GLY A N 1
ATOM 2285 C CA . GLY A 1 295 ? -15.865 3.343 -1.303 1.00 92.38 295 GLY A CA 1
ATOM 2286 C C . GLY A 1 295 ? -14.400 3.382 -1.741 1.00 92.38 295 GLY A C 1
ATOM 2287 O O . GLY A 1 295 ? -14.109 2.958 -2.854 1.00 92.38 295 GLY A O 1
ATOM 2288 N N . LYS A 1 296 ? -13.474 3.836 -0.880 1.00 95.31 296 LYS A N 1
ATOM 2289 C CA . LYS A 1 296 ? -12.018 3.844 -1.151 1.00 95.31 296 LYS A CA 1
ATOM 2290 C C . LYS A 1 296 ? -11.502 2.536 -1.778 1.00 95.31 296 LYS A C 1
ATOM 2292 O O . LYS A 1 296 ? -10.724 2.588 -2.718 1.00 95.31 296 LYS A O 1
ATOM 2297 N N . THR A 1 297 ? -11.997 1.374 -1.338 1.00 95.00 297 THR A N 1
ATOM 2298 C CA . THR A 1 297 ? -11.688 0.060 -1.939 1.00 95.00 297 THR A CA 1
ATOM 2299 C C . THR A 1 297 ? -12.013 -0.004 -3.437 1.00 95.00 297 THR A C 1
ATOM 2301 O O . THR A 1 297 ? -11.185 -0.464 -4.215 1.00 95.00 297 THR A O 1
ATOM 2304 N N . LEU A 1 298 ? -13.187 0.483 -3.859 1.00 95.12 298 LEU A N 1
ATOM 2305 C CA . LEU A 1 298 ? -13.573 0.551 -5.272 1.00 95.12 298 LEU A CA 1
ATOM 2306 C C . LEU A 1 298 ? -12.688 1.542 -6.034 1.00 95.12 298 LEU A C 1
ATOM 2308 O O . LEU A 1 298 ? -12.242 1.221 -7.131 1.00 95.12 298 LEU A O 1
ATOM 2312 N N . GLN A 1 299 ? -12.369 2.695 -5.437 1.00 95.12 299 GLN A N 1
ATOM 2313 C CA . GLN A 1 299 ? -11.442 3.654 -6.043 1.00 95.12 299 GLN A CA 1
ATOM 2314 C C . GLN A 1 299 ? -10.056 3.016 -6.276 1.00 95.12 299 GLN A C 1
ATOM 2316 O O . GLN A 1 299 ? -9.546 3.052 -7.394 1.00 95.12 299 GLN A O 1
ATOM 2321 N N . SER A 1 300 ? -9.483 2.321 -5.285 1.00 95.25 300 SER A N 1
ATOM 2322 C CA . SER A 1 300 ? -8.213 1.592 -5.441 1.00 95.25 300 SER A CA 1
ATOM 2323 C C . SER A 1 300 ? -8.282 0.481 -6.497 1.00 95.25 300 SER A C 1
ATOM 2325 O O . SER A 1 300 ? -7.352 0.328 -7.285 1.00 95.25 300 SER A O 1
ATOM 2327 N N . ILE A 1 301 ? -9.385 -0.276 -6.560 1.00 95.56 301 ILE A N 1
ATOM 2328 C CA . ILE A 1 301 ? -9.606 -1.282 -7.615 1.00 95.56 301 ILE A CA 1
ATOM 2329 C C . ILE A 1 301 ? -9.688 -0.610 -8.993 1.00 95.56 301 ILE A C 1
ATOM 2331 O O . ILE A 1 301 ? -9.154 -1.149 -9.960 1.00 95.56 301 ILE A O 1
ATOM 2335 N N . SER A 1 302 ? -10.296 0.575 -9.090 1.00 95.00 302 SER A N 1
ATOM 2336 C CA . SER A 1 302 ? -10.434 1.302 -10.355 1.00 95.00 302 SER A CA 1
ATOM 2337 C C . SER A 1 302 ? -9.113 1.856 -10.907 1.00 95.00 302 SER A C 1
ATOM 2339 O O . SER A 1 302 ? -8.960 1.935 -12.122 1.00 95.00 302 SER A O 1
ATOM 2341 N N . VAL A 1 303 ? -8.112 2.117 -10.054 1.00 94.75 303 VAL A N 1
ATOM 2342 C CA . VAL A 1 303 ? -6.740 2.414 -10.510 1.00 94.75 303 VAL A CA 1
ATOM 2343 C C . VAL A 1 303 ? -6.118 1.182 -11.173 1.00 94.75 303 VAL A C 1
ATOM 2345 O O . VAL A 1 303 ? -5.588 1.283 -12.275 1.00 94.75 303 VAL A O 1
ATOM 2348 N N . LEU A 1 304 ? -6.235 -0.004 -10.564 1.00 94.69 304 LEU A N 1
ATOM 2349 C CA . LEU A 1 304 ? -5.722 -1.252 -11.152 1.00 94.69 304 LEU A CA 1
ATOM 2350 C C . LEU A 1 304 ? -6.464 -1.638 -12.443 1.00 94.69 304 LEU A C 1
ATOM 2352 O O . LEU A 1 304 ? -5.850 -2.143 -13.381 1.00 94.69 304 LEU A O 1
ATOM 2356 N N . ALA A 1 305 ? -7.770 -1.365 -12.499 1.00 93.94 305 ALA A N 1
ATOM 2357 C CA . ALA A 1 305 ? -8.593 -1.490 -13.699 1.00 93.94 305 ALA A CA 1
ATOM 2358 C C . ALA A 1 305 ? -8.074 -0.584 -14.832 1.00 93.94 305 ALA A C 1
ATOM 2360 O O . ALA A 1 305 ? -7.836 -1.064 -15.937 1.00 93.94 305 ALA A O 1
ATOM 2361 N N . TYR A 1 306 ? -7.807 0.695 -14.540 1.00 94.00 306 TYR A N 1
ATOM 2362 C CA . TYR A 1 306 ? -7.225 1.641 -15.495 1.00 94.00 306 TYR A CA 1
ATOM 2363 C C . TYR A 1 306 ? -5.840 1.204 -15.998 1.00 94.00 306 TYR A C 1
ATOM 2365 O O . TYR A 1 306 ? -5.602 1.213 -17.206 1.00 94.00 306 TYR A O 1
ATOM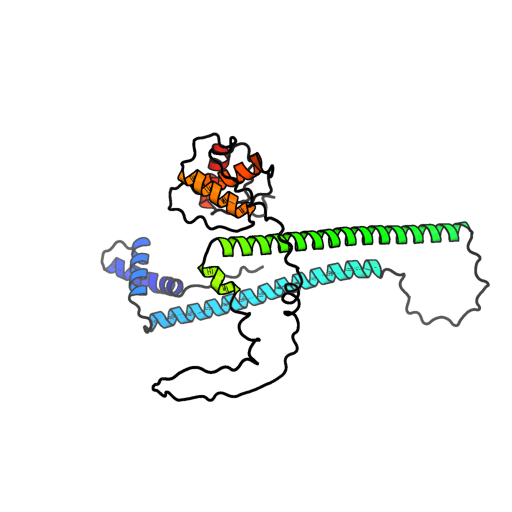 2373 N N . MET A 1 307 ? -4.951 0.750 -15.102 1.00 92.50 307 MET A N 1
ATOM 2374 C CA . MET A 1 307 ? -3.624 0.252 -15.493 1.00 92.50 307 MET A CA 1
ATOM 2375 C C . MET A 1 307 ? -3.720 -0.936 -16.450 1.00 92.50 307 MET A C 1
ATOM 2377 O O . MET A 1 307 ? -3.018 -0.965 -17.457 1.00 92.50 307 MET A O 1
ATOM 2381 N N . HIS A 1 308 ? -4.607 -1.891 -16.165 1.00 92.38 308 HIS A N 1
ATOM 2382 C CA . HIS A 1 308 ? -4.830 -3.061 -17.010 1.00 92.38 308 HIS A CA 1
ATOM 2383 C C . HIS A 1 308 ? -5.430 -2.694 -18.378 1.00 92.38 308 HIS A C 1
ATOM 2385 O O . HIS A 1 308 ? -5.009 -3.238 -19.394 1.00 92.38 308 HIS A O 1
ATOM 2391 N N . GLU A 1 309 ? -6.424 -1.805 -18.406 1.00 91.06 309 GLU A N 1
ATOM 2392 C CA . GLU A 1 309 ? -7.247 -1.529 -19.591 1.00 91.06 309 GLU A CA 1
ATOM 2393 C C . GLU A 1 309 ? -6.646 -0.479 -20.536 1.00 91.06 309 GLU A C 1
ATOM 2395 O O . GLU A 1 309 ? -6.624 -0.702 -21.742 1.00 91.06 309 GLU A O 1
ATOM 2400 N N . TYR A 1 310 ? -6.124 0.631 -20.003 1.00 90.06 310 TYR A N 1
ATOM 2401 C CA . TYR A 1 310 ? -5.635 1.761 -20.807 1.00 90.06 310 TYR A CA 1
ATOM 2402 C C . TYR A 1 310 ? -4.109 1.793 -20.940 1.00 90.06 310 TYR A C 1
ATOM 2404 O O . TYR A 1 310 ? -3.597 2.175 -21.987 1.00 90.06 310 TYR A O 1
ATOM 2412 N N . LYS A 1 311 ? -3.368 1.386 -19.899 1.00 88.06 311 LYS A N 1
ATOM 2413 C CA . LYS A 1 311 ? -1.889 1.352 -19.919 1.00 88.06 311 LYS A CA 1
ATOM 2414 C C . LYS A 1 311 ? -1.327 -0.038 -20.276 1.00 88.06 311 LYS A C 1
ATOM 2416 O O . LYS A 1 311 ? -0.121 -0.179 -20.439 1.00 88.06 311 LYS A O 1
ATOM 2421 N N . GLY A 1 312 ? -2.170 -1.076 -20.363 1.00 88.25 312 GLY A N 1
ATOM 2422 C CA . GLY A 1 312 ? -1.768 -2.467 -20.634 1.00 88.25 312 GLY A CA 1
ATOM 2423 C C . GLY A 1 312 ? -1.003 -3.174 -19.497 1.00 88.25 312 GLY A C 1
ATOM 2424 O O . GLY A 1 312 ? -0.534 -4.301 -19.666 1.00 88.25 312 GLY A O 1
ATOM 2425 N N . VAL A 1 313 ? -0.870 -2.547 -18.324 1.00 88.19 313 VAL A N 1
ATOM 2426 C CA . VAL A 1 313 ? -0.056 -3.027 -17.196 1.00 88.19 313 VAL A CA 1
ATOM 2427 C C . VAL A 1 313 ? -0.890 -3.903 -16.256 1.00 88.19 313 VAL A C 1
ATOM 2429 O O . VAL A 1 313 ? -1.477 -3.441 -15.274 1.00 88.19 313 VAL A O 1
ATOM 2432 N N . SER A 1 314 ? -0.910 -5.207 -16.531 1.00 81.88 314 SER A N 1
ATOM 2433 C CA . SER A 1 314 ? -1.638 -6.203 -15.726 1.00 81.88 314 SER A CA 1
ATOM 2434 C C . SER A 1 314 ? -0.972 -6.564 -14.383 1.00 81.88 314 SER A C 1
ATOM 2436 O O . SER A 1 314 ? -1.636 -7.114 -13.502 1.00 81.88 314 SER A O 1
ATOM 2438 N N . GLY A 1 315 ? 0.312 -6.238 -14.187 1.00 83.88 315 GLY A N 1
ATOM 2439 C CA . GLY A 1 315 ? 1.035 -6.425 -12.923 1.00 83.88 315 GLY A CA 1
ATOM 2440 C C . GLY A 1 315 ? 2.559 -6.527 -13.088 1.00 83.88 315 GLY A C 1
ATOM 2441 O O . GLY A 1 315 ? 3.056 -6.370 -14.202 1.00 83.88 315 GLY A O 1
ATOM 2442 N N . PRO A 1 316 ? 3.309 -6.825 -12.006 1.00 89.12 316 PRO A N 1
ATOM 2443 C CA . PRO A 1 316 ? 2.823 -7.181 -10.671 1.00 89.12 316 PRO A CA 1
ATOM 2444 C C . PRO A 1 316 ? 2.373 -5.968 -9.841 1.00 89.12 316 PRO A C 1
ATOM 2446 O O . PRO A 1 316 ? 3.145 -5.050 -9.591 1.00 89.12 316 PRO A O 1
ATOM 2449 N N . HIS A 1 317 ? 1.138 -6.021 -9.335 1.00 92.62 317 HIS A N 1
ATOM 2450 C CA . HIS A 1 317 ? 0.576 -5.029 -8.410 1.00 92.62 317 HIS A CA 1
ATOM 2451 C C . HIS A 1 317 ? 0.462 -5.626 -7.000 1.00 92.62 317 HIS A C 1
ATOM 2453 O O . HIS A 1 317 ? 0.073 -6.786 -6.854 1.00 92.62 317 HIS A O 1
ATOM 2459 N N . ILE A 1 318 ? 0.776 -4.849 -5.958 1.00 94.19 318 ILE A N 1
ATOM 2460 C CA . ILE A 1 318 ? 0.725 -5.289 -4.551 1.00 94.19 318 ILE A CA 1
ATOM 2461 C C . ILE A 1 318 ? -0.271 -4.421 -3.778 1.00 94.19 318 ILE A C 1
ATOM 2463 O O . ILE A 1 318 ? -0.170 -3.199 -3.788 1.00 94.19 318 ILE A O 1
ATOM 2467 N N . ILE A 1 319 ? -1.199 -5.060 -3.059 1.00 93.88 319 ILE A N 1
ATOM 2468 C CA . ILE A 1 319 ? -2.131 -4.395 -2.138 1.00 93.88 319 ILE A CA 1
ATOM 2469 C C . ILE A 1 319 ? -1.851 -4.911 -0.723 1.00 93.88 319 ILE A C 1
ATOM 2471 O O . ILE A 1 319 ? -1.960 -6.111 -0.467 1.00 93.88 319 ILE A O 1
ATOM 2475 N N . LEU A 1 320 ? -1.496 -4.015 0.199 1.00 94.50 320 LEU A N 1
ATOM 2476 C CA . LEU A 1 320 ? -1.280 -4.341 1.611 1.00 94.50 320 LEU A CA 1
ATOM 2477 C C . LEU A 1 320 ? -2.527 -3.972 2.419 1.00 94.50 320 LEU A C 1
ATOM 2479 O O . LEU A 1 320 ? -2.966 -2.825 2.394 1.00 94.50 320 LEU A O 1
ATOM 2483 N N . VAL A 1 321 ? -3.109 -4.945 3.126 1.00 94.50 321 VAL A N 1
ATOM 2484 C CA . VAL A 1 321 ? -4.372 -4.771 3.866 1.00 94.50 321 VAL A CA 1
ATOM 2485 C C . VAL A 1 321 ? -4.336 -5.509 5.213 1.00 94.50 321 VAL A C 1
ATOM 2487 O O . VAL A 1 321 ? -3.668 -6.542 5.322 1.00 94.50 321 VAL A O 1
ATOM 2490 N N . PRO A 1 322 ? -5.067 -5.039 6.244 1.00 94.81 322 PRO A N 1
ATOM 2491 C CA . PRO A 1 322 ? -5.220 -5.766 7.502 1.00 94.81 322 PRO A CA 1
ATOM 2492 C C . PRO A 1 322 ? -5.738 -7.199 7.311 1.00 94.81 322 PRO A C 1
ATOM 2494 O O . PRO A 1 322 ? -6.619 -7.459 6.491 1.00 94.81 322 PRO A O 1
ATOM 2497 N N . LYS A 1 323 ? -5.253 -8.140 8.136 1.00 89.62 323 LYS A N 1
ATOM 2498 C CA . LYS A 1 323 ? -5.632 -9.567 8.068 1.00 89.62 323 LYS A CA 1
ATOM 2499 C C . LYS A 1 323 ? -7.153 -9.792 8.095 1.00 89.62 323 LYS A C 1
ATOM 2501 O O . LYS A 1 323 ? -7.643 -10.704 7.435 1.00 89.62 323 LYS A O 1
ATOM 2506 N N . SER A 1 324 ? -7.888 -8.960 8.833 1.00 92.38 324 SER A N 1
ATOM 2507 C CA . SER A 1 324 ? -9.351 -8.991 8.945 1.00 92.38 324 SER A CA 1
ATOM 2508 C C . SER A 1 324 ? -10.085 -8.631 7.648 1.00 92.38 324 SER A C 1
ATOM 2510 O O . SER A 1 324 ? -11.184 -9.130 7.426 1.00 92.38 324 SER A O 1
ATOM 2512 N N . THR A 1 325 ? -9.500 -7.809 6.770 1.00 93.19 325 THR A N 1
ATOM 2513 C CA . THR A 1 325 ? -10.160 -7.329 5.542 1.00 93.19 325 THR A CA 1
ATOM 2514 C C . THR A 1 325 ? -9.714 -8.060 4.271 1.00 93.19 325 THR A C 1
ATOM 2516 O O . THR A 1 325 ? -10.352 -7.884 3.234 1.00 93.19 325 THR A O 1
ATOM 2519 N N . LEU A 1 326 ? -8.704 -8.943 4.336 1.00 93.06 326 LEU A N 1
ATOM 2520 C CA . LEU A 1 326 ? -8.218 -9.758 3.203 1.00 93.06 326 LEU A CA 1
ATOM 2521 C C . LEU A 1 326 ? -9.344 -10.444 2.408 1.00 93.06 326 LEU A C 1
ATOM 2523 O O . LEU A 1 326 ? -9.361 -10.394 1.179 1.00 93.06 326 LEU A O 1
ATOM 2527 N N . SER A 1 327 ? -10.294 -11.084 3.097 1.00 92.50 327 SER A N 1
ATOM 2528 C CA . SER A 1 327 ? -11.417 -11.776 2.447 1.00 92.50 327 SER A CA 1
ATOM 2529 C C . SER A 1 327 ? -12.393 -10.805 1.774 1.00 92.50 327 SER A C 1
ATOM 2531 O O . SER A 1 327 ? -12.914 -11.113 0.706 1.00 92.50 327 SER A O 1
ATOM 2533 N N . ASN A 1 328 ? -12.596 -9.614 2.349 1.00 93.88 328 ASN A N 1
ATOM 2534 C CA . ASN A 1 328 ? -13.414 -8.569 1.737 1.00 93.88 328 ASN A CA 1
ATOM 2535 C C . ASN A 1 328 ? -12.762 -8.044 0.452 1.00 93.88 328 ASN A C 1
ATOM 2537 O O . ASN A 1 328 ? -13.423 -7.965 -0.576 1.00 93.88 328 ASN A O 1
ATOM 2541 N N . TRP A 1 329 ? -11.457 -7.755 0.481 1.00 95.50 329 TRP A N 1
ATOM 2542 C CA . TRP A 1 329 ? -10.712 -7.309 -0.702 1.00 95.50 329 TRP A CA 1
ATOM 2543 C C . TRP A 1 329 ? -10.726 -8.341 -1.837 1.00 95.50 329 TRP A C 1
ATOM 2545 O O . TRP A 1 329 ? -10.933 -7.962 -2.986 1.00 95.50 329 TRP A O 1
ATOM 2555 N N . LEU A 1 330 ? -10.588 -9.641 -1.538 1.00 94.44 330 LEU A N 1
ATOM 2556 C CA . LEU A 1 330 ? -10.743 -10.694 -2.552 1.00 94.44 330 LEU A CA 1
ATOM 2557 C C . LEU A 1 330 ? -12.143 -10.724 -3.176 1.00 94.44 330 LEU A C 1
ATOM 2559 O O . LEU A 1 330 ? -12.264 -10.920 -4.386 1.00 94.44 330 LEU A O 1
ATOM 2563 N N . ASN A 1 331 ? -13.188 -10.567 -2.362 1.00 94.56 331 ASN A N 1
ATOM 2564 C CA . ASN A 1 331 ? -14.567 -10.590 -2.842 1.00 94.56 331 ASN A CA 1
ATOM 2565 C C . ASN A 1 331 ? -14.870 -9.352 -3.693 1.00 94.56 331 ASN A C 1
ATOM 2567 O O . ASN A 1 331 ? -15.404 -9.493 -4.789 1.00 94.56 331 ASN A O 1
ATOM 2571 N N . GLU A 1 332 ? -14.465 -8.163 -3.243 1.00 95.44 332 GLU A N 1
ATOM 2572 C CA . GLU A 1 332 ? -14.654 -6.914 -3.984 1.00 95.44 332 GLU A CA 1
ATOM 2573 C C . GLU A 1 332 ? -13.849 -6.895 -5.295 1.00 95.44 332 GLU A C 1
ATOM 2575 O O . GLU A 1 332 ? -14.392 -6.487 -6.316 1.00 95.44 332 GLU A O 1
ATOM 2580 N N . LEU A 1 333 ? -12.614 -7.417 -5.328 1.00 94.75 333 LEU A N 1
ATOM 2581 C CA . LEU A 1 333 ? -11.853 -7.569 -6.579 1.00 94.75 333 LEU A CA 1
ATOM 2582 C C . LEU A 1 333 ? -12.588 -8.464 -7.588 1.00 94.75 333 LEU A C 1
ATOM 2584 O O . LEU A 1 333 ? -12.845 -8.030 -8.708 1.00 94.75 333 LEU A O 1
ATOM 2588 N N . LYS A 1 334 ? -12.996 -9.674 -7.175 1.00 94.12 334 LYS A N 1
ATOM 2589 C CA . LYS A 1 334 ? -13.753 -10.612 -8.029 1.00 94.12 334 LYS A CA 1
ATOM 2590 C C . LYS A 1 334 ? -15.097 -10.050 -8.498 1.00 94.12 334 LYS A C 1
ATOM 2592 O O . LYS A 1 334 ? -15.548 -10.383 -9.588 1.00 94.12 334 LYS A O 1
ATOM 2597 N N . ARG A 1 335 ? -15.749 -9.247 -7.656 1.00 93.88 335 ARG A N 1
ATOM 2598 C CA . ARG A 1 335 ? -17.054 -8.632 -7.914 1.00 93.88 335 ARG A CA 1
ATOM 2599 C C . ARG A 1 335 ? -16.940 -7.484 -8.909 1.00 93.88 335 ARG A C 1
ATOM 2601 O O . ARG A 1 335 ? -17.640 -7.482 -9.914 1.00 93.88 335 ARG A O 1
ATOM 2608 N N . TRP A 1 336 ? -16.089 -6.503 -8.618 1.00 94.62 336 TRP A N 1
ATOM 2609 C CA . TRP A 1 336 ? -16.009 -5.271 -9.398 1.00 94.62 336 TRP A CA 1
ATOM 2610 C C . TRP A 1 336 ? -15.204 -5.450 -10.680 1.00 94.62 336 TRP A C 1
ATOM 2612 O O . TRP A 1 336 ? -15.712 -5.075 -11.732 1.00 94.62 336 TRP A O 1
ATOM 2622 N N . CYS A 1 337 ? -14.008 -6.043 -10.609 1.00 93.56 337 CYS A N 1
ATOM 2623 C CA . CYS A 1 337 ? -13.095 -6.185 -11.745 1.00 93.56 337 CYS A CA 1
ATOM 2624 C C . CYS A 1 337 ? -12.626 -7.648 -11.921 1.00 93.56 337 CYS A C 1
ATOM 2626 O O . CYS A 1 337 ? -11.478 -7.981 -11.611 1.00 93.56 337 CYS A O 1
ATOM 2628 N N . PRO A 1 338 ? -13.496 -8.544 -12.434 1.00 92.31 338 PRO A N 1
ATOM 2629 C CA . PRO A 1 338 ? -13.186 -9.968 -12.612 1.00 92.31 338 PRO A CA 1
ATOM 2630 C C . PRO A 1 338 ? -12.088 -10.259 -13.651 1.00 92.31 338 PRO A C 1
ATOM 2632 O O . PRO A 1 338 ? -11.645 -11.401 -13.750 1.00 92.31 338 PRO A O 1
ATOM 2635 N N . ALA A 1 339 ? -11.643 -9.256 -14.419 1.00 91.12 339 ALA A N 1
ATOM 2636 C CA . ALA A 1 339 ? -10.496 -9.370 -15.322 1.00 91.12 339 ALA A CA 1
ATOM 2637 C C . ALA A 1 339 ? -9.157 -9.494 -14.566 1.00 91.12 339 ALA A C 1
ATOM 2639 O O . ALA A 1 339 ? -8.222 -10.127 -15.055 1.00 91.12 339 ALA A O 1
ATOM 2640 N N . LEU A 1 340 ? -9.058 -8.924 -13.359 1.00 90.75 340 LEU A N 1
ATOM 2641 C CA . LEU A 1 340 ? -7.858 -9.016 -12.530 1.00 90.75 340 LEU A CA 1
ATOM 2642 C C . LEU A 1 340 ? -7.803 -10.370 -11.805 1.00 90.75 340 LEU A C 1
ATOM 2644 O O . LEU A 1 340 ? -8.798 -10.843 -11.256 1.00 90.75 340 LEU A O 1
ATOM 2648 N N . ARG A 1 341 ? -6.610 -10.977 -11.742 1.00 91.25 341 ARG A N 1
ATOM 2649 C CA . ARG A 1 341 ? -6.366 -12.269 -11.074 1.00 91.25 341 ARG A CA 1
ATOM 2650 C C . ARG A 1 341 ? -5.674 -12.076 -9.711 1.00 91.25 341 ARG A C 1
ATOM 2652 O O . ARG A 1 341 ? -4.443 -12.124 -9.658 1.00 91.25 341 ARG A O 1
ATOM 2659 N N . PRO A 1 342 ? -6.412 -11.873 -8.602 1.00 91.06 342 PRO A N 1
ATOM 2660 C CA . PRO A 1 342 ? -5.811 -11.644 -7.292 1.00 91.06 342 PRO A CA 1
ATOM 2661 C C . PRO A 1 342 ? -5.187 -12.911 -6.692 1.00 91.06 342 PRO A C 1
ATOM 2663 O O . PRO A 1 342 ? -5.781 -13.990 -6.723 1.00 91.06 342 PRO A O 1
ATOM 2666 N N . LEU A 1 343 ? -4.024 -12.751 -6.057 1.00 90.75 343 LEU A N 1
ATOM 2667 C CA . LEU A 1 343 ? -3.354 -13.776 -5.252 1.00 90.75 343 LEU A CA 1
ATOM 2668 C C . LEU A 1 343 ? -3.305 -13.322 -3.785 1.00 90.75 343 LEU A C 1
ATOM 2670 O O . LEU A 1 343 ? -2.968 -12.174 -3.501 1.00 90.75 343 LEU A O 1
ATOM 2674 N N . ARG A 1 344 ? -3.643 -14.213 -2.843 1.00 89.19 344 ARG A N 1
ATOM 2675 C CA . ARG A 1 344 ? -3.677 -13.912 -1.399 1.00 89.19 344 ARG A CA 1
ATOM 2676 C C . ARG A 1 344 ? -2.544 -14.620 -0.666 1.00 89.19 344 ARG A C 1
ATOM 2678 O O . ARG A 1 344 ? -2.614 -15.827 -0.453 1.00 89.19 344 ARG A O 1
ATOM 2685 N N . PHE A 1 345 ? -1.579 -13.851 -0.176 1.00 86.81 345 PHE A N 1
ATOM 2686 C CA . PHE A 1 345 ? -0.522 -14.346 0.704 1.00 86.81 345 PHE A CA 1
ATOM 2687 C C . PHE A 1 345 ? -0.975 -14.296 2.170 1.00 86.81 345 PHE A C 1
ATOM 2689 O O . PHE A 1 345 ? -1.122 -13.227 2.756 1.00 86.81 345 PHE A O 1
ATOM 2696 N N . HIS A 1 346 ? -1.233 -15.466 2.756 1.00 81.19 346 HIS A N 1
ATOM 2697 C CA . HIS A 1 346 ? -1.501 -15.660 4.184 1.00 81.19 346 HIS A CA 1
ATOM 2698 C C . HIS A 1 346 ? -1.275 -17.138 4.546 1.00 81.19 346 HIS A C 1
ATOM 2700 O O . HIS A 1 346 ? -1.466 -18.002 3.696 1.00 81.19 346 HIS A O 1
ATOM 2706 N N . GLY A 1 347 ? -0.922 -17.442 5.796 1.00 76.44 347 GLY A N 1
ATOM 2707 C CA . GLY A 1 347 ? -0.756 -18.824 6.263 1.00 76.44 347 GLY A CA 1
ATOM 2708 C C . GLY A 1 347 ? 0.390 -18.977 7.257 1.00 76.44 347 GLY A C 1
ATOM 2709 O O . GLY A 1 347 ? 0.963 -17.987 7.713 1.00 76.44 347 GLY A O 1
ATOM 2710 N N . THR A 1 348 ? 0.722 -20.223 7.591 1.00 74.12 348 THR A N 1
ATOM 2711 C CA . THR A 1 348 ? 1.980 -20.570 8.261 1.00 74.12 348 THR A CA 1
ATOM 2712 C C . THR A 1 348 ? 3.077 -20.806 7.220 1.00 74.12 348 THR A C 1
ATOM 2714 O O . THR A 1 348 ? 2.811 -21.077 6.050 1.00 74.12 348 THR A O 1
ATOM 2717 N N . ARG A 1 349 ? 4.344 -20.713 7.641 1.00 67.12 349 ARG A N 1
ATOM 2718 C CA . ARG A 1 349 ? 5.520 -20.801 6.753 1.00 67.12 349 ARG A CA 1
ATOM 2719 C C . ARG A 1 349 ? 5.651 -22.132 5.987 1.00 67.12 349 ARG A C 1
ATOM 2721 O O . ARG A 1 349 ? 6.397 -22.179 5.021 1.00 67.12 349 ARG A O 1
ATOM 2728 N N . ALA A 1 350 ? 4.950 -23.182 6.415 1.00 59.88 350 ALA A N 1
ATOM 2729 C CA . ALA A 1 350 ? 5.005 -24.528 5.839 1.00 59.88 350 ALA A CA 1
ATOM 2730 C C . ALA A 1 350 ? 3.924 -24.806 4.768 1.00 59.88 350 ALA A C 1
ATOM 2732 O O . ALA A 1 350 ? 3.726 -25.955 4.391 1.00 59.88 350 ALA A O 1
ATOM 2733 N N . SER A 1 351 ? 3.191 -23.784 4.310 1.00 45.91 351 SER A N 1
ATOM 2734 C CA . SER A 1 351 ? 2.166 -23.900 3.255 1.00 45.91 351 SER A CA 1
ATOM 2735 C C . SER A 1 351 ? 2.664 -23.434 1.874 1.00 45.91 351 SER A C 1
ATOM 2737 O O . SER A 1 351 ? 1.883 -22.878 1.103 1.00 45.91 351 SER A O 1
ATOM 2739 N N . PHE A 1 352 ? 3.958 -23.627 1.597 1.00 44.28 352 PHE A N 1
ATOM 2740 C CA . PHE A 1 352 ? 4.661 -23.282 0.355 1.00 44.28 352 PHE A CA 1
ATOM 2741 C C . PHE A 1 352 ? 5.647 -24.395 -0.011 1.00 44.28 352 PHE A C 1
ATOM 2743 O O . PHE A 1 352 ? 6.331 -24.865 0.927 1.00 44.28 352 PHE A O 1
#

Secondary structure (DSSP, 8-state):
-PPPPPPPPHHHHHHHHHHHHHHHHHHTTT----HHHHHHHHHHHHHHS-TT-HHHHHHHHHHHHHHHHHHHHHHHHHHHHHHHHHHHHHHHHHHHHHHHH-PPPPP---PPP----PPPP---HHHHHHHHHHHHHHHHHHHHHHHHHHHHHHHHHHHHHHHHHHHHHHHHHHHHT-HHHHHHHHTTSTTS-----------------------------------SSTTSSSSS-----------------SS--TT--SSPPPHHHHHHHHHHHHHHHTT--------TTS-HHHHHHHHHHHHHHTS-----------TTTHHHHHHHHHHH-TTS------S-TT--

pLDDT: mean 72.17, std 23.24, range [22.33, 95.56]

Nearest PDB structures (foldseek):
  6eg2-assembly1_A-2  TM=9.684E-01  e=9.548E-08  Escherichia coli O157:H7
  6eg3-assembly1_A  TM=9.738E-01  e=5.314E-07  Escherichia coli O157:H7
  7nkx-assembly1_W  TM=9.441E-01  e=9.463E-06  Saccharomyces cerevisiae S288C
  8x15-assembly1_I  TM=4.520E-01  e=3.691E-06  Homo sapiens
  7y8r-assembly1_I  TM=3.402E-01  e=7.343E-05  Homo sapiens

Sequence (352 aa):
MSEIKAATSAYHLYMKEKHAEVKASLEAKGQTADFGDVMRELSSRWKELGSDDADRVKFESLAAEDRARFERESAAKDLEVAEAQRAKRAERESLTTESRMRGRPKSEEPKPKAKAMGPPRQLSEEEKARRQERQDLKNKEKAERNARTQIAEAQHTSIKDEIAKQASARLQFLLKQSDIFQHFGVGKQATQAGEAKKEKGGASAEAKAGEVTSPGKRRREAGKGGGVAAAAAAATAAEEEEEEEEAPETTFLTKQPDCIKFGKMRHYQLEGLNWMIRLNDNGINGILADEMGLGKTLQSISVLAYMHEYKGVSGPHIILVPKSTLSNWLNELKRWCPALRPLRFHGTRASF

Mean predicted aligned error: 21.61 Å

Solvent-accessible surface area (backbone atoms only — not comparable to full-atom values): 22618 Å² total; per-residue (Å²): 132,88,80,86,69,79,59,54,50,29,68,59,52,47,47,68,68,43,49,65,59,50,33,54,57,33,48,76,68,75,45,78,66,44,72,73,49,41,54,49,54,53,57,47,54,62,65,69,51,47,88,86,32,70,71,48,45,51,29,49,47,55,25,47,54,37,36,56,47,35,54,51,56,47,53,54,49,54,47,52,52,51,50,56,48,49,50,53,50,51,51,53,49,45,55,60,45,47,73,71,58,71,62,82,83,82,80,93,64,85,76,74,79,84,72,79,84,69,79,80,80,80,72,51,73,64,61,50,48,60,48,48,54,58,49,50,51,52,51,47,56,51,48,56,50,50,51,55,51,51,54,51,51,51,52,60,46,52,56,49,54,52,51,49,53,44,51,50,53,33,50,51,50,51,42,76,71,33,76,76,48,46,64,68,70,60,77,76,74,88,85,83,85,90,78,91,86,87,86,91,84,85,83,83,88,78,90,79,90,87,85,87,89,84,89,84,92,81,80,94,79,90,80,96,78,86,89,89,66,80,85,76,74,81,80,84,86,78,78,93,72,84,73,80,76,74,75,72,81,76,70,70,62,94,60,78,55,80,63,50,66,72,66,82,79,52,71,70,42,42,52,54,35,33,50,54,46,52,30,54,80,44,70,45,90,82,80,91,81,72,70,87,86,73,46,62,69,58,36,58,50,50,49,55,43,39,33,36,71,78,69,64,50,82,64,96,79,87,86,89,74,58,83,88,47,50,68,55,54,55,50,51,41,55,53,35,32,61,84,59,86,88,81,85,92,80,82,64,91,83,81,117

Foldseek 3Di:
DDDQDDQDALLRVQCVVCLVVLLVVQVVVVHPSDPVVSVVSSVVVLVVQDPPHPSSVVSRVVSVVSVVVSVVVVVVVVVVVVVVVVVVVVVVVVVVVCVVVPDPDDDPDDDDDDDDDDDDPDDDPVSVVVVVVVVVVVVVVVVVVVVVVVVVVVVVVVVVVVVVVLVVLLLVVVVVVDVVVVVVVPVPPPPPDDDDDDDDDDDDDDDDDDDDDDDDDDDDDDDDDDDPDPPPPPPPDDDPDPPPPPPPPQDQDPAFQPLFPQDGQDPVLSVLLSVVVNCVVSVHDDDPPDDPPNPVLVSVLSNCSCCCRPVVALDPDDDDDDPVCQVVSVVCNCNGRVVHDDDDDDDDPPPD

Radius of gyration: 36.04 Å; Cα contacts (8 Å, |Δi|>4): 152; chains: 1; bounding box: 93×94×81 Å